Protein AF-0000000079291951 (afdb_homodimer)

Radius of gyration: 28.37 Å; Cα contacts (8 Å, |Δi|>4): 631; chains: 2; bounding box: 53×112×71 Å

Structure (mmCIF, N/CA/C/O backbone):
data_AF-0000000079291951-model_v1
#
loop_
_entity.id
_entity.type
_entity.pdbx_description
1 polymer 'Uncharacterized protein'
#
loop_
_atom_site.group_PDB
_atom_site.id
_atom_site.type_symbol
_atom_site.label_atom_id
_atom_site.label_alt_id
_atom_site.label_comp_id
_atom_site.label_asym_id
_atom_site.label_entity_id
_atom_site.label_seq_id
_atom_site.pdbx_PDB_ins_code
_atom_site.Cartn_x
_atom_site.Cartn_y
_atom_site.Cartn_z
_atom_site.occupancy
_atom_site.B_iso_or_equiv
_atom_site.auth_seq_id
_atom_site.auth_comp_id
_atom_site.auth_asym_id
_atom_site.auth_atom_id
_atom_site.pdbx_PDB_model_num
ATOM 1 N N . MET A 1 1 ? -8.305 67.5 53.156 1 37.47 1 MET A N 1
ATOM 2 C CA . MET A 1 1 ? -7.914 66.062 53 1 37.47 1 MET A CA 1
ATOM 3 C C . MET A 1 1 ? -8.258 65.562 51.594 1 37.47 1 MET A C 1
ATOM 5 O O . MET A 1 1 ? -9.43 65.375 51.281 1 37.47 1 MET A O 1
ATOM 9 N N . ASN A 1 2 ? -7.531 66 50.562 1 47.31 2 ASN A N 1
ATOM 10 C CA . ASN A 1 2 ? -7.66 65.688 49.156 1 47.31 2 ASN A CA 1
ATOM 11 C C . ASN A 1 2 ? -7.281 64.25 48.875 1 47.31 2 ASN A C 1
ATOM 13 O O . ASN A 1 2 ? -6.156 63.812 49.156 1 47.31 2 ASN A O 1
ATOM 17 N N . ALA A 1 3 ? -8.289 63.375 48.875 1 52.66 3 ALA A N 1
ATOM 18 C CA . ALA A 1 3 ? -8.156 61.969 48.469 1 52.66 3 ALA A CA 1
ATOM 19 C C . ALA A 1 3 ? -7.68 61.875 47.031 1 52.66 3 ALA A C 1
ATOM 21 O O . ALA A 1 3 ? -8.328 62.406 46.125 1 52.66 3 ALA A O 1
ATOM 22 N N . CYS A 1 4 ? -6.375 61.781 46.875 1 53.28 4 CYS A N 1
ATOM 23 C CA . CYS A 1 4 ? -5.777 61.375 45.594 1 53.28 4 CYS A CA 1
ATOM 24 C C . CYS A 1 4 ? -6.258 60 45.188 1 53.28 4 CYS A C 1
ATOM 26 O O . CYS A 1 4 ? -6.043 59.031 45.906 1 53.28 4 CYS A O 1
ATOM 28 N N . HIS A 1 5 ? -7.379 59.938 44.469 1 57.44 5 HIS A N 1
ATOM 29 C CA . HIS A 1 5 ? -7.75 58.688 43.7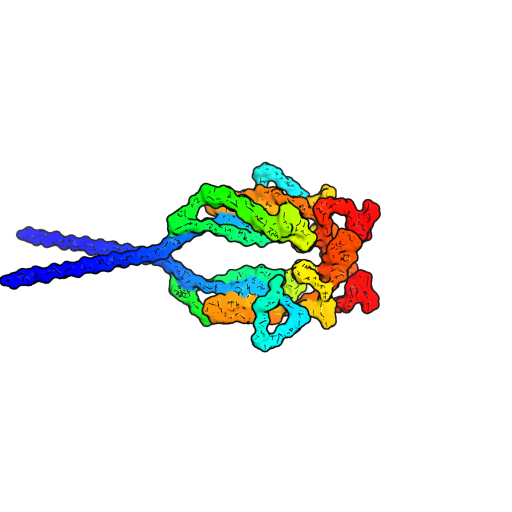81 1 57.44 5 HIS A CA 1
ATOM 30 C C . HIS A 1 5 ? -6.648 58.219 42.844 1 57.44 5 HIS A C 1
ATOM 32 O O . HIS A 1 5 ? -6.316 58.906 41.875 1 57.44 5 HIS A O 1
ATOM 38 N N . VAL A 1 6 ? -5.723 57.344 43.312 1 54.84 6 VAL A N 1
ATOM 39 C CA . VAL A 1 6 ? -4.77 56.625 42.5 1 54.84 6 VAL A CA 1
ATOM 40 C C . VAL A 1 6 ? -5.512 55.656 41.594 1 54.84 6 VAL A C 1
ATOM 42 O O . VAL A 1 6 ? -6.168 54.719 42.062 1 54.84 6 VAL A O 1
ATOM 45 N N . THR A 1 7 ? -5.941 56.125 40.438 1 53.47 7 THR A N 1
ATOM 46 C CA . THR A 1 7 ? -6.445 55.188 39.406 1 53.47 7 THR A CA 1
ATOM 47 C C . THR A 1 7 ? -5.348 54.25 38.969 1 53.47 7 THR A C 1
ATOM 49 O O . THR A 1 7 ? -4.34 54.656 38.406 1 53.47 7 THR A O 1
ATOM 52 N N . VAL A 1 8 ? -5.258 53.094 39.656 1 51.03 8 VAL A N 1
ATOM 53 C CA . VAL A 1 8 ? -4.398 52.031 39.156 1 51.03 8 VAL A CA 1
ATOM 54 C C . VAL A 1 8 ? -4.914 51.5 37.844 1 51.03 8 VAL A C 1
ATOM 56 O O . VAL A 1 8 ? -6.008 50.938 37.75 1 51.03 8 VAL A O 1
ATOM 59 N N . VAL A 1 9 ? -4.469 52.094 36.781 1 49.34 9 VAL A N 1
ATOM 60 C CA . VAL A 1 9 ? -4.695 51.5 35.469 1 49.34 9 VAL A CA 1
ATOM 61 C C . VAL A 1 9 ? -3.971 50.156 35.344 1 49.34 9 VAL A C 1
ATOM 63 O O . VAL A 1 9 ? -2.738 50.094 35.375 1 49.34 9 VAL A O 1
ATOM 66 N N . VAL A 1 10 ? -4.629 49.094 35.781 1 45.41 10 VAL A N 1
ATOM 67 C CA . VAL A 1 10 ? -4.113 47.781 35.5 1 45.41 10 VAL A CA 1
ATOM 68 C C . VAL A 1 10 ? -4.062 47.562 34 1 45.41 10 VAL A C 1
ATOM 70 O O . VAL A 1 10 ? -5.102 47.5 33.344 1 45.41 10 VAL A O 1
ATOM 73 N N . ALA A 1 11 ? -3.01 47.969 33.312 1 43.81 11 ALA A N 1
ATOM 74 C CA . ALA A 1 11 ? -2.775 47.531 31.953 1 43.81 11 ALA A CA 1
ATOM 75 C C . ALA A 1 11 ? -2.822 46 31.844 1 43.81 11 ALA A C 1
ATOM 77 O O . ALA A 1 11 ? -1.927 45.312 32.344 1 43.81 11 ALA A O 1
ATOM 78 N N . ILE A 1 12 ? -4.004 45.344 31.797 1 44.88 12 ILE A N 1
ATOM 79 C CA . ILE A 1 12 ? -4.055 43.938 31.391 1 44.88 12 ILE A CA 1
ATOM 80 C C . ILE A 1 12 ? -3.254 43.781 30.094 1 44.88 12 ILE A C 1
ATOM 82 O O . ILE A 1 12 ? -3.66 44.25 29.031 1 44.88 12 ILE A O 1
ATOM 86 N N . SER A 1 13 ? -1.924 43.75 30.25 1 43.19 13 SER A N 1
ATOM 87 C CA . SER A 1 13 ? -1.158 43.25 29.109 1 43.19 13 SER A CA 1
ATOM 88 C C . SER A 1 13 ? -1.772 42 28.531 1 43.19 13 SER A C 1
ATOM 90 O O . SER A 1 13 ? -1.884 40.969 29.234 1 43.19 13 SER A O 1
ATOM 92 N N . ALA A 1 14 ? -2.779 42.094 27.781 1 41.16 14 ALA A N 1
ATOM 93 C CA . ALA A 1 14 ? -3.176 40.938 26.969 1 41.16 14 ALA A CA 1
ATOM 94 C C . ALA A 1 14 ? -1.959 40.125 26.531 1 41.16 14 ALA A C 1
ATOM 96 O O . ALA A 1 14 ? -1.145 40.625 25.734 1 41.16 14 ALA A O 1
ATOM 97 N N . ILE A 1 15 ? -1.49 39.344 27.422 1 39.5 15 ILE A N 1
ATOM 98 C CA . ILE A 1 15 ? -0.584 38.312 26.953 1 39.5 15 ILE A CA 1
ATOM 99 C C . ILE A 1 15 ? -1.131 37.719 25.656 1 39.5 15 ILE A C 1
ATOM 101 O O . ILE A 1 15 ? -2.191 37.062 25.656 1 39.5 15 ILE A O 1
ATOM 105 N N . MET A 1 16 ? -1.014 38.406 24.547 1 37.75 16 MET A N 1
ATOM 106 C CA . MET A 1 16 ? -1.146 37.688 23.266 1 37.75 16 MET A CA 1
ATOM 107 C C . MET A 1 16 ? -0.51 36.312 23.328 1 37.75 16 MET A C 1
ATOM 109 O O . MET A 1 16 ? 0.708 36.188 23.469 1 37.75 16 MET A O 1
ATOM 113 N N . ILE A 1 17 ? -1.132 35.5 24.062 1 38.41 17 ILE A N 1
ATOM 114 C CA . ILE A 1 17 ? -0.709 34.125 23.797 1 38.41 17 ILE A CA 1
ATOM 115 C C . ILE A 1 17 ? -0.604 33.906 22.297 1 38.41 17 ILE A C 1
ATOM 117 O O . ILE A 1 17 ? -1.616 33.875 21.594 1 38.41 17 ILE A O 1
ATOM 121 N N . PHE A 1 18 ? 0.302 34.562 21.484 1 40.22 18 PHE A N 1
ATOM 122 C CA . PHE A 1 18 ? 0.716 34.094 20.172 1 40.22 18 PHE A CA 1
ATOM 123 C C . PHE A 1 18 ? 0.712 32.562 20.109 1 40.22 18 PHE A C 1
ATOM 125 O O . PHE A 1 18 ? 1.4 31.906 20.891 1 40.22 18 PHE A O 1
ATOM 132 N N . GLY A 1 19 ? -0.378 32.062 20.094 1 42.56 19 GLY A N 1
ATOM 133 C CA . GLY A 1 19 ? -0.251 30.672 19.703 1 42.56 19 GLY A CA 1
ATOM 134 C C . GLY A 1 19 ? 0.948 30.406 18.812 1 42.56 19 GLY A C 1
ATOM 135 O O . GLY A 1 19 ? 0.994 30.859 17.672 1 42.56 19 GLY A O 1
ATOM 136 N N . ALA A 1 20 ? 2.139 30.578 19.281 1 45.38 20 ALA A N 1
ATOM 137 C CA . ALA A 1 20 ? 3.396 30.266 18.609 1 45.38 20 ALA A CA 1
ATOM 138 C C . ALA A 1 20 ? 3.205 29.172 17.578 1 45.38 20 ALA A C 1
ATOM 140 O O . ALA A 1 20 ? 2.812 28.047 17.906 1 45.38 20 ALA A O 1
ATOM 141 N N . ASN A 1 21 ? 2.611 29.484 16.5 1 52.28 21 ASN A N 1
ATOM 142 C CA . ASN A 1 21 ? 2.668 28.516 15.406 1 52.28 21 ASN A CA 1
ATOM 143 C C . ASN A 1 21 ? 4.035 27.844 15.32 1 52.28 21 ASN A C 1
ATOM 145 O O . ASN A 1 21 ? 5.039 28.5 15.055 1 52.28 21 ASN A O 1
ATOM 149 N N . ALA A 1 22 ? 4.207 26.891 16.25 1 64.19 22 ALA A N 1
ATOM 150 C CA . ALA A 1 22 ? 5.441 26.109 16.234 1 64.19 22 ALA A CA 1
ATOM 151 C C . ALA A 1 22 ? 5.941 25.906 14.812 1 64.19 22 ALA A C 1
ATOM 153 O O . ALA A 1 22 ? 5.164 25.562 13.914 1 64.19 22 ALA A O 1
ATOM 154 N N . ASP A 1 23 ? 7.082 26.578 14.508 1 80.69 23 ASP A N 1
ATOM 155 C CA . ASP A 1 23 ? 7.766 26.281 13.258 1 80.69 23 ASP A CA 1
ATOM 156 C C . ASP A 1 23 ? 7.84 24.766 13.031 1 80.69 23 ASP A C 1
ATOM 158 O O . ASP A 1 23 ? 8.125 24 13.961 1 80.69 23 ASP A O 1
ATOM 162 N N . ARG A 1 24 ? 7.285 24.344 11.93 1 85.75 24 ARG A N 1
ATOM 163 C CA . ARG A 1 24 ? 7.301 22.922 11.578 1 85.75 24 ARG A CA 1
ATOM 164 C C . ARG A 1 24 ? 7.973 22.688 10.234 1 85.75 24 ARG A C 1
ATOM 166 O O . ARG A 1 24 ? 7.73 23.438 9.281 1 85.75 24 ARG A O 1
ATOM 173 N N . LYS A 1 25 ? 8.938 21.812 10.242 1 89.62 25 LYS A N 1
ATOM 174 C CA . LYS A 1 25 ? 9.539 21.359 8.992 1 89.62 25 LYS A CA 1
ATOM 175 C C . LYS A 1 25 ? 9.328 19.859 8.789 1 89.62 25 LYS A C 1
ATOM 177 O O . LYS A 1 25 ? 9.211 19.109 9.758 1 89.62 25 LYS A O 1
ATOM 182 N N . HIS A 1 26 ? 9.227 19.406 7.52 1 90.31 26 HIS A N 1
ATOM 183 C CA . HIS A 1 26 ? 8.922 18.016 7.188 1 90.31 26 HIS A CA 1
ATOM 184 C C . HIS A 1 26 ? 10.062 17.375 6.402 1 90.31 26 HIS A C 1
ATOM 186 O O . HIS A 1 26 ? 10.828 18.078 5.727 1 90.31 26 HIS A O 1
ATOM 192 N N . CYS A 1 27 ? 10.227 16.172 6.652 1 95.56 27 CYS A N 1
ATOM 193 C CA . CYS A 1 27 ? 11.023 15.289 5.797 1 95.56 27 CYS A CA 1
ATOM 194 C C . CYS A 1 27 ? 10.133 14.312 5.043 1 95.56 27 CYS A C 1
ATOM 196 O O . CYS A 1 27 ? 9.414 13.523 5.656 1 95.56 27 CYS A O 1
ATOM 198 N N . PHE A 1 28 ? 10.109 14.375 3.689 1 94.94 28 PHE A N 1
ATOM 199 C CA . PHE A 1 28 ? 9.281 13.492 2.877 1 94.94 28 PHE A CA 1
ATOM 200 C C . PHE A 1 28 ? 10.031 12.211 2.545 1 94.94 28 PHE A C 1
ATOM 202 O O . PHE A 1 28 ? 11.148 12.25 2.033 1 94.94 28 PHE A O 1
ATOM 209 N N . CYS A 1 29 ? 9.398 11.094 2.891 1 96.88 29 CYS A N 1
ATOM 210 C CA . CYS A 1 29 ? 10.039 9.789 2.77 1 96.88 29 CYS A CA 1
ATOM 211 C C . CYS A 1 29 ? 9.273 8.898 1.8 1 96.88 29 CYS A C 1
ATOM 213 O O . CYS A 1 29 ? 8.039 8.875 1.812 1 96.88 29 CYS A O 1
ATOM 215 N N . ASP A 1 30 ? 9.969 8.203 0.967 1 97.12 30 ASP A N 1
ATOM 216 C CA . ASP A 1 30 ? 9.367 7.156 0.145 1 97.12 30 ASP A CA 1
ATOM 217 C C . ASP A 1 30 ? 10.398 6.105 -0.248 1 97.12 30 ASP A C 1
ATOM 219 O O . ASP A 1 30 ? 11.594 6.281 -0.006 1 97.12 30 ASP A O 1
ATOM 223 N N . LEU A 1 31 ? 9.914 4.984 -0.671 1 98.12 31 LEU A N 1
ATOM 224 C CA . LEU A 1 31 ? 10.719 3.971 -1.347 1 98.12 31 LEU A CA 1
ATOM 225 C C . LEU A 1 31 ? 10.562 4.074 -2.859 1 98.12 31 LEU A C 1
ATOM 227 O O . LEU A 1 31 ? 9.445 4.164 -3.369 1 98.12 31 LEU A O 1
ATOM 231 N N . ARG A 1 32 ? 11.68 4.051 -3.52 1 98.19 32 ARG A N 1
ATOM 232 C CA . ARG A 1 32 ? 11.68 4.086 -4.98 1 98.19 32 ARG A CA 1
ATOM 233 C C . ARG A 1 32 ? 12.531 2.957 -5.555 1 98.19 32 ARG A C 1
ATOM 235 O O . ARG A 1 32 ? 13.289 2.314 -4.824 1 98.19 32 ARG A O 1
ATOM 242 N N . TRP A 1 33 ? 12.336 2.748 -6.844 1 98.38 33 TRP A N 1
ATOM 243 C CA . TRP A 1 33 ? 13.062 1.62 -7.414 1 98.38 33 TRP A CA 1
ATOM 244 C C . TRP A 1 33 ? 13.539 1.939 -8.828 1 98.38 33 TRP A C 1
ATOM 246 O O . TRP A 1 33 ? 13.023 2.859 -9.469 1 98.38 33 TRP A O 1
ATOM 256 N N . SER A 1 34 ? 14.578 1.206 -9.219 1 98.12 34 SER A N 1
ATOM 257 C CA . SER A 1 34 ? 15.148 1.295 -10.562 1 98.12 34 SER A CA 1
ATOM 258 C C . SER A 1 34 ? 15.664 -0.059 -11.031 1 98.12 34 SER A C 1
ATOM 260 O O . SER A 1 34 ? 15.961 -0.934 -10.219 1 98.12 34 SER A O 1
ATOM 262 N N . THR A 1 35 ? 15.727 -0.188 -12.336 1 97.56 35 THR A N 1
ATOM 263 C CA . THR A 1 35 ? 16.297 -1.402 -12.906 1 97.56 35 THR A CA 1
ATOM 264 C C . THR A 1 35 ? 17.797 -1.255 -13.094 1 97.56 35 THR A C 1
ATOM 266 O O . THR A 1 35 ? 18.5 -2.23 -13.398 1 97.56 35 THR A O 1
ATOM 269 N N . THR A 1 36 ? 18.25 -0.048 -12.93 1 96.44 36 THR A N 1
ATOM 270 C CA . THR A 1 36 ? 19.688 0.226 -12.961 1 96.44 36 THR A CA 1
ATOM 271 C C . THR A 1 36 ? 20.156 0.833 -11.641 1 96.44 36 THR A C 1
ATOM 273 O O . THR A 1 36 ? 19.469 1.679 -11.062 1 96.44 36 THR A O 1
ATOM 276 N N . GLU A 1 37 ? 21.281 0.405 -11.242 1 95.62 37 GLU A N 1
ATOM 277 C CA . GLU A 1 37 ? 21.828 0.908 -9.984 1 95.62 37 GLU A CA 1
ATOM 278 C C . GLU A 1 37 ? 22.188 2.389 -10.086 1 95.62 37 GLU A C 1
ATOM 280 O O . GLU A 1 37 ? 22.828 2.814 -11.047 1 95.62 37 GLU A O 1
ATOM 285 N N . LEU A 1 38 ? 21.719 3.076 -9.133 1 95.88 38 LEU A N 1
ATOM 286 C CA . LEU A 1 38 ? 22.109 4.484 -9.094 1 95.88 38 LEU A CA 1
ATOM 287 C C . LEU A 1 38 ? 23.562 4.633 -8.648 1 95.88 38 LEU A C 1
ATOM 289 O O . LEU A 1 38 ? 24.016 3.914 -7.754 1 95.88 38 LEU A O 1
ATOM 293 N N . ARG A 1 39 ? 24.172 5.652 -9.281 1 93.75 39 ARG A N 1
ATOM 294 C CA . ARG A 1 39 ? 25.516 6.027 -8.852 1 93.75 39 ARG A CA 1
ATOM 295 C C . ARG A 1 39 ? 25.469 7.223 -7.906 1 93.75 39 ARG A C 1
ATOM 297 O O . ARG A 1 39 ? 24.5 7.988 -7.902 1 93.75 39 ARG A O 1
ATOM 304 N N . ALA A 1 40 ? 26.547 7.23 -7.121 1 88.88 40 ALA A N 1
ATOM 305 C CA . ALA A 1 40 ? 26.641 8.367 -6.211 1 88.88 40 ALA A CA 1
ATOM 306 C C . ALA A 1 40 ? 26.453 9.688 -6.961 1 88.88 40 ALA A C 1
ATOM 308 O O . ALA A 1 40 ? 27.047 9.883 -8.023 1 88.88 40 ALA A O 1
ATOM 309 N N . GLY A 1 41 ? 25.578 10.539 -6.406 1 88.06 41 GLY A N 1
ATOM 310 C CA . GLY A 1 41 ? 25.375 11.852 -7 1 88.06 41 GLY A CA 1
ATOM 311 C C . GLY A 1 41 ? 24.188 11.906 -7.945 1 88.06 41 GLY A C 1
ATOM 312 O O . GLY A 1 41 ? 23.734 12.992 -8.312 1 88.06 41 GLY A O 1
ATOM 313 N N . GLU A 1 42 ? 23.734 10.805 -8.391 1 93.88 42 GLU A N 1
ATOM 314 C CA . GLU A 1 42 ? 22.578 10.773 -9.289 1 93.88 42 GLU A CA 1
ATOM 315 C C . GLU A 1 42 ? 21.297 11.07 -8.539 1 93.88 42 GLU A C 1
ATOM 317 O O . GLU A 1 42 ? 21.156 10.734 -7.359 1 93.88 42 GLU A O 1
ATOM 322 N N . SER A 1 43 ? 20.406 11.648 -9.297 1 94.06 43 SER A N 1
ATOM 323 C CA . SER A 1 43 ? 19.125 12.016 -8.711 1 94.06 43 SER A CA 1
ATOM 324 C C . SER A 1 43 ? 18.156 10.836 -8.695 1 94.06 43 SER A C 1
ATOM 326 O O . SER A 1 43 ? 18.125 10.039 -9.633 1 94.06 43 SER A O 1
ATOM 328 N N . ALA A 1 44 ? 17.359 10.781 -7.613 1 92.75 44 ALA A N 1
ATOM 329 C CA . ALA A 1 44 ? 16.312 9.758 -7.512 1 92.75 44 ALA A CA 1
ATOM 330 C C . ALA A 1 44 ? 14.961 10.32 -7.922 1 92.75 44 ALA A C 1
ATOM 332 O O . ALA A 1 44 ? 13.945 9.609 -7.863 1 92.75 44 ALA A O 1
ATOM 333 N N . ASN A 1 45 ? 14.797 11.555 -8.352 1 91.5 45 ASN A N 1
ATOM 334 C CA . ASN A 1 45 ? 13.523 12.211 -8.633 1 91.5 45 ASN A CA 1
ATOM 335 C C . ASN A 1 45 ? 12.781 11.531 -9.773 1 91.5 45 ASN A C 1
ATOM 337 O O . ASN A 1 45 ? 11.547 11.508 -9.797 1 91.5 45 ASN A O 1
ATOM 341 N N . GLY A 1 46 ? 13.445 10.961 -10.664 1 91.88 46 GLY A N 1
ATOM 342 C CA . GLY A 1 46 ? 12.812 10.328 -11.812 1 91.88 46 GLY A CA 1
ATOM 343 C C . GLY A 1 46 ? 12.5 8.859 -11.586 1 91.88 46 GLY A C 1
ATOM 344 O O . GLY A 1 46 ? 11.898 8.211 -12.453 1 91.88 46 GLY A O 1
ATOM 345 N N . LEU A 1 47 ? 12.82 8.43 -10.406 1 96.62 47 LEU A N 1
ATOM 346 C CA . LEU A 1 47 ? 12.594 7.012 -10.141 1 96.62 47 LEU A CA 1
ATOM 347 C C . LEU A 1 47 ? 11.133 6.746 -9.797 1 96.62 47 LEU A C 1
ATOM 349 O O . LEU A 1 47 ? 10.453 7.621 -9.25 1 96.62 47 LEU A O 1
ATOM 353 N N . SER A 1 48 ? 10.688 5.57 -10.125 1 97.12 48 SER A N 1
ATOM 354 C CA . SER A 1 48 ? 9.328 5.164 -9.797 1 97.12 48 SER A CA 1
ATOM 355 C C . SER A 1 48 ? 9.164 4.945 -8.297 1 97.12 48 SER A C 1
ATOM 357 O O . SER A 1 48 ? 10.047 4.387 -7.645 1 97.12 48 SER A O 1
ATOM 359 N N . VAL A 1 49 ? 8 5.32 -7.812 1 96.69 49 VAL A N 1
ATOM 360 C CA . VAL A 1 49 ? 7.715 5.16 -6.391 1 96.69 49 VAL A CA 1
ATOM 361 C C . VAL A 1 49 ? 7.203 3.746 -6.121 1 96.69 49 VAL A C 1
ATOM 363 O O . VAL A 1 49 ? 6.297 3.266 -6.809 1 96.69 49 VAL A O 1
ATOM 366 N N . LEU A 1 50 ? 7.793 3.104 -5.168 1 97.31 50 LEU A N 1
ATOM 367 C CA . LEU A 1 50 ? 7.344 1.796 -4.703 1 97.31 50 LEU A CA 1
ATOM 368 C C . LEU A 1 50 ? 6.324 1.94 -3.576 1 97.31 50 LEU A C 1
ATOM 370 O O . LEU A 1 50 ? 5.277 1.288 -3.592 1 97.31 50 LEU A O 1
ATOM 374 N N . GLN A 1 51 ? 6.652 2.807 -2.658 1 94.19 51 GLN A N 1
ATOM 375 C CA . GLN A 1 51 ? 5.836 2.977 -1.462 1 94.19 51 GLN A CA 1
ATOM 376 C C . GLN A 1 51 ? 6.027 4.363 -0.857 1 94.19 51 GLN A C 1
ATOM 378 O O . GLN A 1 51 ? 7.156 4.785 -0.598 1 94.19 51 GLN A O 1
ATOM 383 N N . ASP A 1 52 ? 4.859 5.023 -0.684 1 91.88 52 ASP A N 1
ATOM 384 C CA . ASP A 1 52 ? 4.91 6.234 0.129 1 91.88 52 ASP A CA 1
ATOM 385 C C . ASP A 1 52 ? 5.016 5.898 1.613 1 91.88 52 ASP A C 1
ATOM 387 O O . ASP A 1 52 ? 4.277 5.043 2.115 1 91.88 52 ASP A O 1
ATOM 391 N N . LEU A 1 53 ? 5.934 6.566 2.26 1 93.88 53 LEU A N 1
ATOM 392 C CA . LEU A 1 53 ? 6.145 6.305 3.68 1 93.88 53 LEU A CA 1
ATOM 393 C C . LEU A 1 53 ? 5.672 7.484 4.523 1 93.88 53 LEU A C 1
ATOM 395 O O . LEU A 1 53 ? 5.508 8.594 4.012 1 93.88 53 LEU A O 1
ATOM 399 N N . HIS A 1 54 ? 5.422 7.188 5.777 1 88.19 54 HIS A N 1
ATOM 400 C CA . HIS A 1 54 ? 5.074 8.258 6.707 1 88.19 54 HIS A CA 1
ATOM 401 C C . HIS A 1 54 ? 6.188 9.297 6.789 1 88.19 54 HIS A C 1
ATOM 403 O O . HIS A 1 54 ? 7.367 8.945 6.895 1 88.19 54 HIS A O 1
ATOM 409 N N . ASN A 1 55 ? 5.766 10.539 6.77 1 91.19 55 ASN A N 1
ATOM 410 C CA . ASN A 1 55 ? 6.711 11.648 6.785 1 91.19 55 ASN A CA 1
ATOM 411 C C . ASN A 1 55 ? 6.977 12.141 8.203 1 91.19 55 ASN A C 1
ATOM 413 O O . ASN A 1 55 ? 6.066 12.617 8.883 1 91.19 55 ASN A O 1
ATOM 417 N N . PRO A 1 56 ? 8.227 12.062 8.656 1 91.88 56 PRO A N 1
ATOM 418 C CA . PRO A 1 56 ? 8.57 12.695 9.938 1 91.88 56 PRO A CA 1
ATOM 419 C C . PRO A 1 56 ? 8.414 14.211 9.898 1 91.88 56 PRO A C 1
ATOM 421 O O . PRO A 1 56 ? 8.602 14.836 8.852 1 91.88 56 PRO A O 1
ATOM 424 N N . SER A 1 57 ? 8.047 14.766 11 1 90.81 57 SER A N 1
ATOM 425 C CA . SER A 1 57 ? 7.973 16.219 11.172 1 90.81 57 SER A CA 1
ATOM 426 C C . SER A 1 57 ? 8.766 16.672 12.391 1 90.81 57 SER A C 1
ATOM 428 O O . SER A 1 57 ? 8.797 15.977 13.414 1 90.81 57 SER A O 1
ATOM 430 N N . TYR A 1 58 ? 9.367 17.781 12.195 1 90.06 58 TYR A N 1
ATOM 431 C CA . TYR A 1 58 ? 10.18 18.375 13.258 1 90.06 58 TYR A CA 1
ATOM 432 C C . TYR A 1 58 ? 9.57 19.688 13.734 1 90.06 58 TYR A C 1
ATOM 434 O O . TYR A 1 58 ? 9.195 20.531 12.93 1 90.06 58 TYR A O 1
ATOM 442 N N . HIS A 1 59 ? 9.406 19.766 14.945 1 87.56 59 HIS A N 1
ATOM 443 C CA . HIS A 1 59 ? 8.781 20.969 15.477 1 87.56 59 HIS A CA 1
ATOM 444 C C . HIS A 1 59 ? 9.586 21.547 16.625 1 87.56 59 HIS A C 1
ATOM 446 O O . HIS A 1 59 ? 10.32 20.828 17.312 1 87.56 59 HIS A O 1
ATOM 452 N N . HIS A 1 60 ? 9.555 22.844 16.609 1 83.62 60 HIS A N 1
ATOM 453 C CA . HIS A 1 60 ? 10.109 23.625 17.719 1 83.62 60 HIS A CA 1
ATOM 454 C C . HIS A 1 60 ? 9.289 24.875 17.969 1 83.62 60 HIS A C 1
ATOM 456 O O . HIS A 1 60 ? 8.727 25.453 17.031 1 83.62 60 HIS A O 1
ATOM 462 N N . TRP A 1 61 ? 9.109 25.234 19.219 1 80.81 61 TRP A N 1
ATOM 463 C CA . TRP A 1 61 ? 8.281 26.391 19.562 1 80.81 61 TRP A CA 1
ATOM 464 C C . TRP A 1 61 ? 8.867 27.672 18.984 1 80.81 61 TRP A C 1
ATOM 466 O O . TRP A 1 61 ? 8.125 28.609 18.672 1 80.81 61 TRP A O 1
ATOM 476 N N . LEU A 1 62 ? 10.18 27.844 18.844 1 81 62 LEU A N 1
ATOM 477 C CA . LEU A 1 62 ? 10.805 29.031 18.266 1 81 62 LEU A CA 1
ATOM 478 C C . LEU A 1 62 ? 11.094 28.812 16.781 1 81 62 LEU A C 1
ATOM 480 O O . LEU A 1 62 ? 10.531 29.5 15.93 1 81 62 LEU A O 1
ATOM 484 N N . SER A 1 63 ? 12.039 28.031 16.469 1 83.12 63 SER A N 1
ATOM 485 C CA . SER A 1 63 ? 12.406 27.75 15.078 1 83.12 63 SER A CA 1
ATOM 486 C C . SER A 1 63 ? 13.062 26.391 14.945 1 83.12 63 SER A C 1
ATOM 488 O O . SER A 1 63 ? 13.891 26.016 15.781 1 83.12 63 SER A O 1
ATOM 490 N N . VAL A 1 64 ? 12.633 25.625 13.93 1 86.5 64 VAL A N 1
ATOM 491 C CA . VAL A 1 64 ? 13.336 24.391 13.578 1 86.5 64 VAL A CA 1
ATOM 492 C C . VAL A 1 64 ? 14.453 24.703 12.578 1 86.5 64 VAL A C 1
ATOM 494 O O . VAL A 1 64 ? 14.188 25.141 11.461 1 86.5 64 VAL A O 1
ATOM 497 N N . GLY A 1 65 ? 15.664 24.5 13.039 1 90.25 65 GLY A N 1
ATOM 498 C CA . GLY A 1 65 ? 16.781 24.734 12.141 1 90.25 65 GLY A CA 1
ATOM 499 C C . GLY A 1 65 ? 16.984 23.641 11.125 1 90.25 65 GLY A C 1
ATOM 500 O O . GLY A 1 65 ? 16.766 22.469 11.422 1 90.25 65 GLY A O 1
ATOM 501 N N . CYS A 1 66 ? 17.469 24 9.992 1 93.19 66 CYS A N 1
ATOM 502 C CA . CYS A 1 66 ? 17.719 23.047 8.906 1 93.19 66 CYS A CA 1
ATOM 503 C C . CYS A 1 66 ? 18.812 22.062 9.297 1 93.19 66 CYS A C 1
ATOM 505 O O . CYS A 1 66 ? 18.812 20.922 8.828 1 93.19 66 CYS A O 1
ATOM 507 N N . ARG A 1 67 ? 19.703 22.469 10.141 1 93.81 67 ARG A N 1
ATOM 508 C CA . ARG A 1 67 ? 20.75 21.562 10.594 1 93.81 67 ARG A CA 1
ATOM 509 C C . ARG A 1 67 ? 20.156 20.297 11.227 1 93.81 67 ARG A C 1
ATOM 511 O O . ARG A 1 67 ? 20.625 19.188 10.961 1 93.81 67 ARG A O 1
ATOM 518 N N . ARG A 1 68 ? 19.156 20.484 12.016 1 92.94 68 ARG A N 1
ATOM 519 C CA . ARG A 1 68 ? 18.5 19.375 12.672 1 92.94 68 ARG A CA 1
ATOM 520 C C . ARG A 1 68 ? 17.797 18.469 11.648 1 92.94 68 ARG A C 1
ATOM 522 O O . ARG A 1 68 ? 17.875 17.25 11.734 1 92.94 68 ARG A O 1
ATOM 529 N N . VAL A 1 69 ? 17.094 19.078 10.75 1 94.44 69 VAL A N 1
ATOM 530 C CA . VAL A 1 69 ? 16.359 18.344 9.727 1 94.44 69 VAL A CA 1
ATOM 531 C C . VAL A 1 69 ? 17.344 17.5 8.898 1 94.44 69 VAL A C 1
ATOM 533 O O . VAL A 1 69 ? 17.125 16.297 8.727 1 94.44 69 VAL A O 1
ATOM 536 N N . LEU A 1 70 ? 18.391 18.125 8.484 1 95.31 70 LEU A N 1
ATOM 537 C CA . LEU A 1 70 ? 19.359 17.469 7.621 1 95.31 70 LEU A CA 1
ATOM 538 C C . LEU A 1 70 ? 20.078 16.344 8.367 1 95.31 70 LEU A C 1
ATOM 540 O O . LEU A 1 70 ? 20.453 15.336 7.762 1 95.31 70 LEU A O 1
ATOM 544 N N . ARG A 1 71 ? 20.203 16.438 9.609 1 94.69 71 ARG A N 1
ATOM 545 C CA . ARG A 1 71 ? 20.859 15.43 10.422 1 94.69 71 ARG A CA 1
ATOM 546 C C . ARG A 1 71 ? 19.953 14.219 10.633 1 94.69 71 ARG A C 1
ATOM 548 O O . ARG A 1 71 ? 20.422 13.078 10.602 1 94.69 71 ARG A O 1
ATOM 555 N N . ASN A 1 72 ? 18.719 14.469 10.844 1 96.12 72 ASN A N 1
ATOM 556 C CA . ASN A 1 72 ? 17.828 13.406 11.312 1 96.12 72 ASN A CA 1
ATOM 557 C C . ASN A 1 72 ? 17.062 12.773 10.164 1 96.12 72 ASN A C 1
ATOM 559 O O . ASN A 1 72 ? 16.703 11.594 10.219 1 96.12 72 ASN A O 1
ATOM 563 N N . CYS A 1 73 ? 16.797 13.523 9.055 1 96.81 73 CYS A N 1
ATOM 564 C CA . CYS A 1 73 ? 15.922 13.125 7.957 1 96.81 73 CYS A CA 1
ATOM 565 C C . CYS A 1 73 ? 16.375 11.805 7.344 1 96.81 73 CYS A C 1
ATOM 567 O O . CYS A 1 73 ? 15.586 10.883 7.195 1 96.81 73 CYS A O 1
ATOM 569 N N . PRO A 1 74 ? 17.672 11.641 7.055 1 95.62 74 PRO A N 1
ATOM 570 C CA . PRO A 1 74 ? 18.109 10.406 6.41 1 95.62 74 PRO A CA 1
ATOM 571 C C . PRO A 1 74 ? 17.844 9.164 7.262 1 95.62 74 PRO A C 1
ATOM 573 O O . PRO A 1 74 ? 17.297 8.18 6.766 1 95.62 74 PRO A O 1
ATOM 576 N N . ASN A 1 75 ? 18.125 9.234 8.562 1 96.94 75 ASN A N 1
ATOM 577 C CA . ASN A 1 75 ? 17.953 8.078 9.438 1 96.94 75 ASN A CA 1
ATOM 578 C C . ASN A 1 75 ? 16.469 7.824 9.734 1 96.94 75 ASN A C 1
ATOM 580 O O . ASN A 1 75 ? 16.047 6.668 9.828 1 96.94 75 ASN A O 1
ATOM 584 N N . ASP A 1 76 ? 15.773 8.906 9.875 1 97.31 76 ASP A N 1
ATOM 585 C CA . ASP A 1 76 ? 14.352 8.75 10.148 1 97.31 76 ASP A CA 1
ATOM 586 C C . ASP A 1 76 ? 13.633 8.078 8.977 1 97.31 76 ASP A C 1
ATOM 588 O O . ASP A 1 76 ? 12.797 7.195 9.172 1 97.31 76 ASP A O 1
ATOM 592 N N . CYS A 1 77 ? 13.992 8.438 7.746 1 97.75 77 CYS A N 1
ATOM 593 C CA . CYS A 1 77 ? 13.375 7.848 6.566 1 97.75 77 CYS A CA 1
ATOM 594 C C . CYS A 1 77 ? 13.836 6.406 6.375 1 97.75 77 CYS A C 1
ATOM 596 O O . CYS A 1 77 ? 13.047 5.547 5.973 1 97.75 77 CYS A O 1
ATOM 598 N N . LEU A 1 78 ? 15.07 6.18 6.68 1 97.81 78 LEU A N 1
ATOM 599 C CA . LEU A 1 78 ? 15.562 4.812 6.586 1 97.81 78 LEU A CA 1
ATOM 600 C C . LEU A 1 78 ? 14.836 3.9 7.57 1 97.81 78 LEU A C 1
ATOM 602 O O . LEU A 1 78 ? 14.492 2.766 7.23 1 97.81 78 LEU A O 1
ATOM 606 N N . ASN A 1 79 ? 14.648 4.422 8.742 1 97.81 79 ASN A N 1
ATOM 607 C CA . ASN A 1 79 ? 13.914 3.652 9.742 1 97.81 79 ASN A CA 1
ATOM 608 C C . ASN A 1 79 ? 12.492 3.348 9.289 1 97.81 79 ASN A C 1
ATOM 610 O O . ASN A 1 79 ? 11.992 2.238 9.492 1 97.81 79 ASN A O 1
ATOM 614 N N . LYS A 1 80 ? 11.852 4.32 8.641 1 97.25 80 LYS A N 1
ATOM 615 C CA . LYS A 1 80 ? 10.516 4.098 8.102 1 97.25 80 LYS A CA 1
ATOM 616 C C . LYS A 1 80 ? 10.531 3.041 7 1 97.25 80 LYS A C 1
ATOM 618 O O . LYS A 1 80 ? 9.609 2.236 6.891 1 97.25 80 LYS A O 1
ATOM 623 N N . ALA A 1 81 ? 11.516 3.109 6.191 1 97.75 81 ALA A N 1
ATOM 624 C CA . ALA A 1 81 ? 11.672 2.09 5.156 1 97.75 81 ALA A CA 1
ATOM 625 C C . ALA A 1 81 ? 11.805 0.699 5.773 1 97.75 81 ALA A C 1
ATOM 627 O O . ALA A 1 81 ? 11.109 -0.235 5.355 1 97.75 81 ALA A O 1
ATOM 628 N N . HIS A 1 82 ? 12.648 0.61 6.781 1 98.06 82 HIS A N 1
ATOM 629 C CA . HIS A 1 82 ? 12.867 -0.672 7.441 1 98.06 82 HIS A CA 1
ATOM 630 C C . HIS A 1 82 ? 11.594 -1.164 8.125 1 98.06 82 HIS A C 1
ATOM 632 O O . HIS A 1 82 ? 11.305 -2.363 8.117 1 98.06 82 HIS A O 1
ATOM 638 N N . ASP A 1 83 ? 10.859 -0.26 8.656 1 96.81 83 ASP A N 1
ATOM 639 C CA . ASP A 1 83 ? 9.586 -0.623 9.273 1 96.81 83 ASP A CA 1
ATOM 640 C C . ASP A 1 83 ? 8.641 -1.256 8.25 1 96.81 83 ASP A C 1
ATOM 642 O O . ASP A 1 83 ? 8.031 -2.289 8.523 1 96.81 83 ASP A O 1
ATOM 646 N N . TRP A 1 84 ? 8.562 -0.694 7.086 1 95.88 84 TRP A N 1
ATOM 647 C CA . TRP A 1 84 ? 7.668 -1.2 6.051 1 95.88 84 TRP A CA 1
ATOM 648 C C . TRP A 1 84 ? 8.156 -2.539 5.512 1 95.88 84 TRP A C 1
ATOM 650 O O . TRP A 1 84 ? 7.359 -3.441 5.246 1 95.88 84 TRP A O 1
ATOM 660 N N . MET A 1 85 ? 9.445 -2.654 5.402 1 97.19 85 MET A N 1
ATOM 661 C CA . MET A 1 85 ? 10.055 -3.865 4.859 1 97.19 85 MET A CA 1
ATOM 662 C C . MET A 1 85 ? 10.016 -4.996 5.879 1 97.19 85 MET A C 1
ATOM 664 O O . MET A 1 85 ? 10.172 -6.168 5.523 1 97.19 85 MET A O 1
ATOM 668 N N . GLY A 1 86 ? 9.898 -4.691 7.121 1 95.44 86 GLY A N 1
ATOM 669 C CA . GLY A 1 86 ? 9.977 -5.668 8.195 1 95.44 86 GLY A CA 1
ATOM 670 C C . GLY A 1 86 ? 11.391 -5.879 8.711 1 95.44 86 GLY A C 1
ATOM 671 O O . GLY A 1 86 ? 11.68 -6.898 9.336 1 95.44 86 GLY A O 1
ATOM 672 N N . GLY A 1 87 ? 12.32 -4.973 8.375 1 95.25 87 GLY A N 1
ATOM 673 C CA . GLY A 1 87 ? 13.727 -5.047 8.727 1 95.25 87 GLY A CA 1
ATOM 674 C C . GLY A 1 87 ? 14.641 -4.445 7.672 1 95.25 87 GLY A C 1
ATOM 675 O O . GLY A 1 87 ? 14.18 -3.701 6.801 1 95.25 87 GLY A O 1
ATOM 676 N N . ALA A 1 88 ? 15.93 -4.766 7.805 1 94.38 88 ALA A N 1
ATOM 677 C CA . ALA A 1 88 ? 16.922 -4.246 6.863 1 94.38 88 ALA A CA 1
ATOM 678 C C . ALA A 1 88 ? 16.781 -4.914 5.496 1 94.38 88 ALA A C 1
ATOM 680 O O . ALA A 1 88 ? 17.297 -4.418 4.5 1 94.38 88 ALA A O 1
ATOM 681 N N . MET A 1 89 ? 16.156 -6.031 5.57 1 95.12 89 MET A N 1
ATOM 682 C CA . MET A 1 89 ? 15.797 -6.75 4.348 1 95.12 89 MET A CA 1
ATOM 683 C C . MET A 1 89 ? 14.289 -6.984 4.27 1 95.12 89 MET A C 1
ATOM 685 O O . MET A 1 89 ? 13.602 -6.98 5.293 1 95.12 89 MET A O 1
ATOM 689 N N . PHE A 1 90 ? 13.797 -7.172 3.016 1 97.12 90 PHE A N 1
ATOM 690 C CA . PHE A 1 90 ? 12.375 -7.457 2.842 1 97.12 90 PHE A CA 1
ATOM 691 C C . PHE A 1 90 ? 11.992 -8.75 3.551 1 97.12 90 PHE A C 1
ATOM 693 O O . PHE A 1 90 ? 12.641 -9.781 3.359 1 97.12 90 PHE A O 1
ATOM 700 N N . THR A 1 91 ? 10.969 -8.703 4.309 1 96.5 91 THR A N 1
ATOM 701 C CA . THR A 1 91 ? 10.289 -9.938 4.703 1 96.5 91 THR A CA 1
ATOM 702 C C . THR A 1 91 ? 9.539 -10.547 3.523 1 96.5 91 THR A C 1
ATOM 704 O O . THR A 1 91 ? 9.367 -9.891 2.49 1 96.5 91 THR A O 1
ATOM 707 N N . ASP A 1 92 ? 9.102 -11.742 3.723 1 94.81 92 ASP A N 1
ATOM 708 C CA . ASP A 1 92 ? 8.352 -12.398 2.65 1 94.81 92 ASP A CA 1
ATOM 709 C C . ASP A 1 92 ? 7.102 -11.602 2.293 1 94.81 92 ASP A C 1
ATOM 711 O O . ASP A 1 92 ? 6.809 -11.391 1.113 1 94.81 92 ASP A O 1
ATOM 715 N N . GLY A 1 93 ? 6.418 -11.148 3.324 1 93.88 93 GLY A N 1
ATOM 716 C CA . GLY A 1 93 ? 5.203 -10.383 3.096 1 93.88 93 GLY A CA 1
ATOM 717 C C . GLY A 1 93 ? 5.457 -9.055 2.4 1 93.88 93 GLY A C 1
ATOM 718 O O . GLY A 1 93 ? 4.801 -8.734 1.41 1 93.88 93 GLY A O 1
ATOM 719 N N . ALA A 1 94 ? 6.398 -8.305 2.871 1 96.12 94 ALA A N 1
ATOM 720 C CA . ALA A 1 94 ? 6.707 -7.004 2.287 1 96.12 94 ALA A CA 1
ATOM 721 C C . ALA A 1 94 ? 7.281 -7.152 0.882 1 96.12 94 ALA A C 1
ATOM 723 O O . ALA A 1 94 ? 6.973 -6.359 -0.01 1 96.12 94 ALA A O 1
ATOM 724 N N . GLY A 1 95 ? 8.117 -8.156 0.758 1 97.94 95 GLY A N 1
ATOM 725 C CA . GLY A 1 95 ? 8.664 -8.422 -0.563 1 97.94 95 GLY A CA 1
ATOM 726 C C . GLY A 1 95 ? 7.602 -8.766 -1.591 1 97.94 95 GLY A C 1
ATOM 727 O O . GLY A 1 95 ? 7.664 -8.312 -2.734 1 97.94 95 GLY A O 1
ATOM 728 N N . GLN A 1 96 ? 6.684 -9.547 -1.122 1 97.56 96 GLN A N 1
ATOM 729 C CA . GLN A 1 96 ? 5.609 -9.93 -2.029 1 97.56 96 GLN A CA 1
ATOM 730 C C . GLN A 1 96 ? 4.781 -8.719 -2.447 1 97.56 96 GLN A C 1
ATOM 732 O O . GLN A 1 96 ? 4.441 -8.57 -3.621 1 97.56 96 GLN A O 1
ATOM 737 N N . LEU A 1 97 ? 4.465 -7.91 -1.523 1 96.62 97 LEU A N 1
ATOM 738 C CA . LEU A 1 97 ? 3.746 -6.68 -1.832 1 96.62 97 LEU A CA 1
ATOM 739 C C . LEU A 1 97 ? 4.555 -5.805 -2.787 1 96.62 97 LEU A C 1
ATOM 741 O O . LEU A 1 97 ? 3.998 -5.234 -3.729 1 96.62 97 LEU A O 1
ATOM 745 N N . ALA A 1 98 ? 5.781 -5.738 -2.555 1 98 98 ALA A N 1
ATOM 746 C CA . ALA A 1 98 ? 6.652 -4.934 -3.404 1 98 98 ALA A CA 1
ATOM 747 C C . ALA A 1 98 ? 6.664 -5.461 -4.836 1 98 98 ALA A C 1
ATOM 749 O O . ALA A 1 98 ? 6.57 -4.688 -5.789 1 98 98 ALA A O 1
ATOM 750 N N . CYS A 1 99 ? 6.77 -6.723 -4.984 1 98.38 99 CYS A N 1
ATOM 751 C CA . CYS A 1 99 ? 6.797 -7.309 -6.32 1 98.38 99 CYS A CA 1
ATOM 752 C C . CYS A 1 99 ? 5.496 -7.035 -7.062 1 98.38 99 CYS A C 1
ATOM 754 O O . CYS A 1 99 ? 5.508 -6.738 -8.258 1 98.38 99 CYS A O 1
ATOM 756 N N . GLU A 1 100 ? 4.426 -7.094 -6.348 1 96.69 100 GLU A N 1
ATOM 757 C CA . GLU A 1 100 ? 3.145 -6.828 -6.992 1 96.69 100 GLU A CA 1
ATOM 758 C C . GLU A 1 100 ? 2.988 -5.348 -7.328 1 96.69 100 GLU A C 1
ATOM 760 O O . GLU A 1 100 ? 2.24 -4.988 -8.234 1 96.69 100 GLU A O 1
ATOM 765 N N . SER A 1 101 ? 3.674 -4.562 -6.621 1 95.06 101 SER A N 1
ATOM 766 C CA . SER A 1 101 ? 3.643 -3.135 -6.918 1 95.06 101 SER A CA 1
ATOM 767 C C . SER A 1 101 ? 4.488 -2.805 -8.141 1 95.06 101 SER A C 1
ATOM 769 O O . SER A 1 101 ? 4.082 -2.008 -8.992 1 95.06 101 SER A O 1
ATOM 771 N N . VAL A 1 102 ? 5.613 -3.441 -8.172 1 97.19 102 VAL A N 1
ATOM 772 C CA . VAL A 1 102 ? 6.547 -3.162 -9.258 1 97.19 102 VAL A CA 1
ATOM 773 C C . VAL A 1 102 ? 6.074 -3.855 -10.539 1 97.19 102 VAL A C 1
ATOM 775 O O . VAL A 1 102 ? 6.215 -3.312 -11.633 1 97.19 102 VAL A O 1
ATOM 778 N N . ARG A 1 103 ? 5.656 -5.059 -10.461 1 96.62 103 ARG A N 1
ATOM 779 C CA . ARG A 1 103 ? 5.094 -5.879 -11.531 1 96.62 103 ARG A CA 1
ATOM 780 C C . ARG A 1 103 ? 6.082 -6.031 -12.68 1 96.62 103 ARG A C 1
ATOM 782 O O . ARG A 1 103 ? 5.73 -5.805 -13.844 1 96.62 103 ARG A O 1
ATOM 789 N N . ARG A 1 104 ? 7.23 -6.535 -12.281 1 97.06 104 ARG A N 1
ATOM 790 C CA . ARG A 1 104 ? 8.297 -6.781 -13.25 1 97.06 104 ARG A CA 1
ATOM 791 C C . ARG A 1 104 ? 9.023 -8.086 -12.945 1 97.06 104 ARG A C 1
ATOM 793 O O . ARG A 1 104 ? 9.305 -8.383 -11.781 1 97.06 104 ARG A O 1
ATOM 800 N N . ASN A 1 105 ? 9.281 -8.781 -14.055 1 97.88 105 ASN A N 1
ATOM 801 C CA . ASN A 1 105 ? 10.195 -9.906 -13.898 1 97.88 105 ASN A CA 1
ATOM 802 C C . ASN A 1 105 ? 11.617 -9.438 -13.609 1 97.88 105 ASN A C 1
ATOM 804 O O . ASN A 1 105 ? 12.195 -8.68 -14.383 1 97.88 105 ASN A O 1
ATOM 808 N N . ALA A 1 106 ? 12.156 -9.852 -12.477 1 98.5 106 ALA A N 1
ATOM 809 C CA . ALA A 1 106 ? 13.469 -9.414 -12.016 1 98.5 106 ALA A CA 1
ATOM 810 C C . ALA A 1 106 ? 14.25 -10.57 -11.398 1 98.5 106 ALA A C 1
ATOM 812 O O . ALA A 1 106 ? 14.32 -10.695 -10.172 1 98.5 106 ALA A O 1
ATOM 813 N N . PRO A 1 107 ? 14.852 -11.336 -12.242 1 97.19 107 PRO A N 1
ATOM 814 C CA . PRO A 1 107 ? 15.656 -12.445 -11.719 1 97.19 107 PRO A CA 1
ATOM 815 C C . PRO A 1 107 ? 16.922 -11.977 -11 1 97.19 107 PRO A C 1
ATOM 817 O O . PRO A 1 107 ? 17.281 -10.797 -11.086 1 97.19 107 PRO A O 1
ATOM 820 N N . PRO A 1 108 ? 17.578 -12.906 -10.258 1 96.5 108 PRO A N 1
ATOM 821 C CA . PRO A 1 108 ? 18.766 -12.516 -9.492 1 96.5 108 PRO A CA 1
ATOM 822 C C . PRO A 1 108 ? 19.844 -11.875 -10.367 1 96.5 108 PRO A C 1
ATOM 824 O O . PRO A 1 108 ? 20.594 -11.031 -9.883 1 96.5 108 PRO A O 1
ATOM 827 N N . GLY A 1 109 ? 19.969 -12.188 -11.547 1 95.38 109 GLY A N 1
ATOM 828 C CA . GLY A 1 109 ? 20.969 -11.609 -12.438 1 95.38 109 GLY A CA 1
ATOM 829 C C . GLY A 1 109 ? 20.641 -10.195 -12.867 1 95.38 109 GLY A C 1
ATOM 830 O O . GLY A 1 109 ? 21.5 -9.477 -13.359 1 95.38 109 GLY A O 1
ATOM 831 N N . SER A 1 110 ? 19.406 -9.82 -12.742 1 97.38 110 SER A N 1
ATOM 832 C CA . SER A 1 110 ? 18.906 -8.492 -13.102 1 97.38 110 SER A CA 1
ATOM 833 C C . SER A 1 110 ? 17.859 -8.008 -12.109 1 97.38 110 SER A C 1
ATOM 835 O O . SER A 1 110 ? 16.703 -7.812 -12.469 1 97.38 110 SER A O 1
ATOM 837 N N . PRO A 1 111 ? 18.297 -7.766 -10.883 1 98.12 111 PRO A N 1
ATOM 838 C CA . PRO A 1 111 ? 17.359 -7.406 -9.828 1 98.12 111 PRO A CA 1
ATOM 839 C C . PRO A 1 111 ? 16.859 -5.965 -9.938 1 98.12 111 PRO A C 1
ATOM 841 O O . PRO A 1 111 ? 17.375 -5.195 -10.758 1 98.12 111 PRO A O 1
ATOM 844 N N . ILE A 1 112 ? 15.836 -5.633 -9.219 1 98.44 112 ILE A N 1
ATOM 845 C CA . ILE A 1 112 ? 15.375 -4.27 -8.961 1 98.44 112 ILE A CA 1
ATOM 846 C C . ILE A 1 112 ? 16.156 -3.676 -7.789 1 98.44 112 ILE A C 1
ATOM 848 O O . ILE A 1 112 ? 16.391 -4.352 -6.785 1 98.44 112 ILE A O 1
ATOM 852 N N . TYR A 1 113 ? 16.562 -2.463 -7.945 1 98.19 113 TYR A N 1
ATOM 853 C CA . TYR A 1 113 ? 17.25 -1.754 -6.871 1 98.19 113 TYR A CA 1
ATOM 854 C C . TYR A 1 113 ? 16.312 -0.816 -6.137 1 98.19 113 TYR A C 1
ATOM 856 O O . TYR A 1 113 ? 15.688 0.058 -6.75 1 98.19 113 TYR A O 1
ATOM 864 N N . VAL A 1 114 ? 16.234 -0.997 -4.844 1 98.44 114 VAL A N 1
ATOM 865 C CA . VAL A 1 114 ? 15.305 -0.214 -4.043 1 98.44 114 VAL A CA 1
ATOM 866 C C . VAL A 1 114 ? 16.062 0.806 -3.205 1 98.44 114 VAL A C 1
ATOM 868 O O . VAL A 1 114 ? 17.094 0.476 -2.596 1 98.44 114 VAL A O 1
ATOM 871 N N . TYR A 1 115 ? 15.508 1.998 -3.166 1 98.06 115 TYR A N 1
ATOM 872 C CA . TYR A 1 115 ? 16.141 3.109 -2.465 1 98.06 115 TYR A CA 1
ATOM 873 C C . TYR A 1 115 ? 15.172 3.762 -1.486 1 98.06 115 TYR A C 1
ATOM 875 O O . TYR A 1 115 ? 13.992 3.955 -1.804 1 98.06 115 TYR A O 1
ATOM 883 N N . ALA A 1 116 ? 15.625 4.031 -0.327 1 98.06 116 ALA A N 1
ATOM 884 C CA . ALA A 1 116 ? 14.945 4.988 0.539 1 98.06 116 ALA A CA 1
ATOM 885 C C . ALA A 1 116 ? 15.297 6.426 0.158 1 98.06 116 ALA A C 1
ATOM 887 O O . ALA A 1 116 ? 16.469 6.789 0.123 1 98.06 116 ALA A O 1
ATOM 888 N N . THR A 1 117 ? 14.281 7.195 -0.139 1 97.62 117 THR A N 1
ATOM 889 C CA . THR A 1 117 ? 14.555 8.578 -0.51 1 97.62 117 THR A CA 1
ATOM 890 C C . THR A 1 117 ? 14.031 9.539 0.559 1 97.62 117 THR A C 1
ATOM 892 O O . THR A 1 117 ? 13.047 9.242 1.237 1 97.62 117 THR A O 1
ATOM 895 N N . TYR A 1 118 ? 14.742 10.586 0.718 1 96.31 118 TYR A N 1
ATOM 896 C CA . TYR A 1 118 ? 14.312 11.594 1.683 1 96.31 118 TYR A CA 1
ATOM 897 C C . TYR A 1 118 ? 14.453 13 1.104 1 96.31 118 TYR A C 1
ATOM 899 O O . TYR A 1 118 ? 15.461 13.32 0.472 1 96.31 118 TYR A O 1
ATOM 907 N N . ASP A 1 119 ? 13.438 13.742 1.241 1 95.75 119 ASP A N 1
ATOM 908 C CA . ASP A 1 119 ? 13.352 15.141 0.838 1 95.75 119 ASP A CA 1
ATOM 909 C C . ASP A 1 119 ? 13.141 16.047 2.049 1 95.75 119 ASP A C 1
ATOM 911 O O . ASP A 1 119 ? 12.039 16.109 2.598 1 95.75 119 ASP A O 1
ATOM 915 N N . PRO A 1 120 ? 14.188 16.781 2.439 1 93.44 120 PRO A N 1
ATOM 916 C CA . PRO A 1 120 ? 14.094 17.641 3.621 1 93.44 120 PRO A CA 1
ATOM 917 C C . PRO A 1 120 ? 13.367 18.953 3.336 1 93.44 120 PRO A C 1
ATOM 919 O O . PRO A 1 120 ? 13.562 19.938 4.055 1 93.44 120 PRO A O 1
ATOM 922 N N . SER A 1 121 ? 12.609 18.859 2.217 1 88.94 121 SER A N 1
ATOM 923 C CA . SER A 1 121 ? 11.758 19.984 1.838 1 88.94 121 SER A CA 1
ATOM 924 C C . SER A 1 121 ? 12.578 21.266 1.658 1 88.94 121 SER A C 1
ATOM 926 O O . SER A 1 121 ? 13.516 21.297 0.855 1 88.94 121 SER A O 1
ATOM 928 N N . VAL A 1 122 ? 12.398 22.359 2.578 1 88.31 122 VAL A N 1
ATOM 929 C CA . VAL A 1 122 ? 12.969 23.688 2.418 1 88.31 122 VAL A CA 1
ATOM 930 C C . VAL A 1 122 ? 14.445 23.672 2.795 1 88.31 122 VAL A C 1
ATOM 932 O O . VAL A 1 122 ? 15.18 24.625 2.514 1 88.31 122 VAL A O 1
ATOM 935 N N . CYS A 1 123 ? 14.938 22.594 3.379 1 93.38 123 CYS A N 1
ATOM 936 C CA . CYS A 1 123 ? 16.281 22.562 3.936 1 93.38 123 CYS A CA 1
ATOM 937 C C . CYS A 1 123 ? 17.281 21.984 2.936 1 93.38 123 CYS A C 1
ATOM 939 O O . CYS A 1 123 ? 18.484 22.016 3.168 1 93.38 123 CYS A O 1
ATOM 941 N N . GLY A 1 124 ? 16.906 21.406 1.783 1 91.62 124 GLY A N 1
ATOM 942 C CA . GLY A 1 124 ? 17.828 20.828 0.831 1 91.62 124 GLY A CA 1
ATOM 943 C C . GLY A 1 124 ? 17.141 20 -0.239 1 91.62 124 GLY A C 1
ATOM 944 O O . GLY A 1 124 ? 15.914 20 -0.335 1 91.62 124 GLY A O 1
ATOM 945 N N . ASP A 1 125 ? 18 19.359 -0.987 1 91.25 125 ASP A N 1
ATOM 946 C CA . ASP A 1 125 ? 17.5 18.547 -2.094 1 91.25 125 ASP A CA 1
ATOM 947 C C . ASP A 1 125 ? 17.203 17.125 -1.638 1 91.25 125 ASP A C 1
ATOM 949 O O . ASP A 1 125 ? 17.734 16.656 -0.628 1 91.25 125 ASP A O 1
ATOM 953 N N . ARG A 1 126 ? 16.422 16.438 -2.447 1 94.19 126 ARG A N 1
ATOM 954 C CA . ARG A 1 126 ? 16.156 15.023 -2.221 1 94.19 126 ARG A CA 1
ATOM 955 C C . ARG A 1 126 ? 17.406 14.188 -2.422 1 94.19 126 ARG A C 1
ATOM 957 O O . ARG A 1 126 ? 18.172 14.406 -3.367 1 94.19 126 ARG A O 1
ATOM 964 N N . THR A 1 127 ? 17.625 13.219 -1.53 1 95.25 127 THR A N 1
ATOM 965 C CA . THR A 1 127 ? 18.719 12.266 -1.623 1 95.25 127 THR A CA 1
ATOM 966 C C . THR A 1 127 ? 18.234 10.844 -1.348 1 95.25 127 THR A C 1
ATOM 968 O O . THR A 1 127 ? 17.031 10.625 -1.164 1 95.25 127 THR A O 1
ATOM 971 N N . TRP A 1 128 ? 19.156 9.914 -1.544 1 96.75 128 TRP A N 1
ATOM 972 C CA . TRP A 1 128 ? 18.719 8.523 -1.463 1 96.75 128 TRP A CA 1
ATOM 973 C C . TRP A 1 128 ? 19.781 7.652 -0.799 1 96.75 128 TRP A C 1
ATOM 975 O O . TRP A 1 128 ? 20.953 8.055 -0.707 1 96.75 128 TRP A O 1
ATOM 985 N N . GLN A 1 129 ? 19.359 6.547 -0.228 1 95.81 129 GLN A N 1
ATOM 986 C CA . GLN A 1 129 ? 20.172 5.453 0.274 1 95.81 129 GLN A CA 1
ATOM 987 C C . GLN A 1 129 ? 19.703 4.113 -0.282 1 95.81 129 GLN A C 1
ATOM 989 O O . GLN A 1 129 ? 18.516 3.822 -0.29 1 95.81 129 GLN A O 1
ATOM 994 N N . TYR A 1 130 ? 20.672 3.422 -0.786 1 96.5 130 TYR A N 1
ATOM 995 C CA . TYR A 1 130 ? 20.359 2.062 -1.205 1 96.5 130 TYR A CA 1
ATOM 996 C C . TYR A 1 130 ? 19.906 1.215 -0.018 1 96.5 130 TYR A C 1
ATOM 998 O O . TYR A 1 130 ? 20.531 1.265 1.051 1 96.5 130 TYR A O 1
ATOM 1006 N N . VAL A 1 131 ? 18.844 0.416 -0.283 1 96.38 131 VAL A N 1
ATOM 1007 C CA . VAL A 1 131 ? 18.328 -0.355 0.844 1 96.38 131 VAL A CA 1
ATOM 1008 C C . VAL A 1 131 ? 18.5 -1.848 0.571 1 96.38 131 VAL A C 1
ATOM 1010 O O . VAL A 1 131 ? 19.094 -2.564 1.369 1 96.38 131 VAL A O 1
ATOM 1013 N N . ALA A 1 132 ? 17.953 -2.355 -0.566 1 96.75 132 ALA A N 1
ATOM 1014 C CA . ALA A 1 132 ? 18 -3.791 -0.839 1 96.75 132 ALA A CA 1
ATOM 1015 C C . ALA A 1 132 ? 17.672 -4.082 -2.301 1 96.75 132 ALA A C 1
ATOM 1017 O O . ALA A 1 132 ? 17.016 -3.277 -2.969 1 96.75 132 ALA A O 1
ATOM 1018 N N . PRO A 1 133 ? 18.203 -5.215 -2.754 1 97.88 133 PRO A N 1
ATOM 1019 C CA . PRO A 1 133 ? 17.672 -5.703 -4.031 1 97.88 133 PRO A CA 1
ATOM 1020 C C . PRO A 1 133 ? 16.312 -6.371 -3.896 1 97.88 133 PRO A C 1
ATOM 1022 O O . PRO A 1 133 ? 15.953 -6.844 -2.814 1 97.88 133 PRO A O 1
ATOM 1025 N N . LEU A 1 134 ? 15.578 -6.324 -4.902 1 98.56 134 LEU A N 1
ATOM 1026 C CA . LEU A 1 134 ? 14.289 -7 -5.012 1 98.56 134 LEU A CA 1
ATOM 1027 C C . LEU A 1 134 ? 14.25 -7.898 -6.242 1 98.56 134 LEU A C 1
ATOM 1029 O O . LEU A 1 134 ? 14.508 -7.438 -7.359 1 98.56 134 LEU A O 1
ATOM 1033 N N . CYS A 1 135 ? 14.023 -9.133 -6.055 1 98.75 135 CYS A N 1
ATOM 1034 C CA . CYS A 1 135 ? 13.898 -10.086 -7.145 1 98.75 135 CYS A CA 1
ATOM 1035 C C . CYS A 1 135 ? 12.484 -10.656 -7.211 1 98.75 135 CYS A C 1
ATOM 1037 O O . CYS A 1 135 ? 11.93 -11.062 -6.188 1 98.75 135 CYS A O 1
ATOM 1039 N N . CYS A 1 136 ? 11.945 -10.734 -8.375 1 98.44 136 CYS A N 1
ATOM 1040 C CA . CYS A 1 136 ? 10.57 -11.156 -8.602 1 98.44 136 CYS A CA 1
ATOM 1041 C C . CYS A 1 136 ? 10.484 -12.094 -9.797 1 98.44 136 CYS A C 1
ATOM 1043 O O . CYS A 1 136 ? 11.117 -11.859 -10.828 1 98.44 136 CYS A O 1
ATOM 1045 N N . TRP A 1 137 ? 9.719 -13.117 -9.648 1 98 137 TRP A N 1
ATOM 1046 C CA . TRP A 1 137 ? 9.398 -13.992 -10.773 1 98 137 TRP A CA 1
ATOM 1047 C C . TRP A 1 137 ? 8.008 -13.672 -11.328 1 98 137 TRP A C 1
ATOM 1049 O O . TRP A 1 137 ? 7.031 -13.625 -10.578 1 98 137 TRP A O 1
ATOM 1059 N N . GLU A 1 138 ? 7.961 -13.484 -12.602 1 97.38 138 GLU A N 1
ATOM 1060 C CA . GLU A 1 138 ? 6.66 -13.383 -13.258 1 97.38 138 GLU A CA 1
ATOM 1061 C C . GLU A 1 138 ? 6.051 -14.766 -13.484 1 97.38 138 GLU A C 1
ATOM 1063 O O . GLU A 1 138 ? 6.672 -15.633 -14.102 1 97.38 138 GLU A O 1
ATOM 1068 N N . ILE A 1 139 ? 4.926 -14.969 -12.914 1 96.31 139 ILE A N 1
ATOM 1069 C CA . ILE A 1 139 ? 4.199 -16.234 -13.07 1 96.31 139 ILE A CA 1
ATOM 1070 C C . ILE A 1 139 ? 2.873 -15.969 -13.781 1 96.31 139 ILE A C 1
ATOM 1072 O O . ILE A 1 139 ? 2.088 -15.117 -13.352 1 96.31 139 ILE A O 1
ATOM 1076 N N . ALA A 1 140 ? 2.643 -16.734 -14.812 1 94.81 140 ALA A N 1
ATOM 1077 C CA . ALA A 1 140 ? 1.434 -16.547 -15.609 1 94.81 140 ALA A CA 1
ATOM 1078 C C . ALA A 1 140 ? 0.455 -17.703 -15.383 1 94.81 140 ALA A C 1
ATOM 1080 O O . ALA A 1 140 ? 0.865 -18.859 -15.258 1 94.81 140 ALA A O 1
ATOM 1081 N N . PHE A 1 141 ? -0.784 -17.312 -15.289 1 93.69 141 PHE A N 1
ATOM 1082 C CA . PHE A 1 141 ? -1.892 -18.266 -15.258 1 93.69 141 PHE A CA 1
ATOM 1083 C C . PHE A 1 141 ? -2.879 -17.969 -16.391 1 93.69 141 PHE A C 1
ATOM 1085 O O . PHE A 1 141 ? -3.188 -16.812 -16.672 1 93.69 141 PHE A O 1
ATOM 1092 N N . PRO A 1 142 ? -3.32 -19.047 -17.078 1 90.62 142 PRO A N 1
ATOM 1093 C CA . PRO A 1 142 ? -4.305 -18.812 -18.125 1 90.62 142 PRO A CA 1
ATOM 1094 C C . PRO A 1 142 ? -5.531 -18.047 -17.641 1 90.62 142 PRO A C 1
ATOM 1096 O O . PRO A 1 142 ? -6.129 -18.422 -16.625 1 90.62 142 PRO A O 1
ATOM 1099 N N . GLY A 1 143 ? -5.914 -16.984 -18.328 1 89.94 143 GLY A N 1
ATOM 1100 C CA . GLY A 1 143 ? -7.129 -16.25 -18 1 89.94 143 GLY A CA 1
ATOM 1101 C C . GLY A 1 143 ? -6.914 -15.18 -16.953 1 89.94 143 GLY A C 1
ATOM 1102 O O . GLY A 1 143 ? -7.848 -14.453 -16.594 1 89.94 143 GLY A O 1
ATOM 1103 N N . TYR A 1 144 ? -5.664 -15.125 -16.438 1 93.81 144 TYR A N 1
ATOM 1104 C CA . TYR A 1 144 ? -5.355 -14.156 -15.391 1 93.81 144 TYR A CA 1
ATOM 1105 C C . TYR A 1 144 ? -4.18 -13.273 -15.797 1 93.81 144 TYR A C 1
ATOM 1107 O O . TYR A 1 144 ? -3.365 -13.656 -16.641 1 93.81 144 TYR A O 1
ATOM 1115 N N . ASP A 1 145 ? -4.191 -12.047 -15.234 1 91.81 145 ASP A N 1
ATOM 1116 C CA . ASP A 1 145 ? -2.955 -11.273 -15.32 1 91.81 145 ASP A CA 1
ATOM 1117 C C . ASP A 1 145 ? -1.812 -11.977 -14.594 1 91.81 145 ASP A C 1
ATOM 1119 O O . ASP A 1 145 ? -2.039 -12.695 -13.617 1 91.81 145 ASP A O 1
ATOM 1123 N N . SER A 1 146 ? -0.665 -11.695 -15.055 1 95.38 146 SER A N 1
ATOM 1124 C CA . SER A 1 146 ? 0.493 -12.281 -14.391 1 95.38 146 SER A CA 1
ATOM 1125 C C . SER A 1 146 ? 0.613 -11.789 -12.953 1 95.38 146 SER A C 1
ATOM 1127 O O . SER A 1 146 ? 0.222 -10.656 -12.641 1 95.38 146 SER A O 1
ATOM 1129 N N . ILE A 1 147 ? 1.153 -12.711 -12.109 1 95.62 147 ILE A N 1
ATOM 1130 C CA . ILE A 1 147 ? 1.539 -12.32 -10.758 1 95.62 147 ILE A CA 1
ATOM 1131 C C . ILE A 1 147 ? 3.062 -12.312 -10.641 1 95.62 147 ILE A C 1
ATOM 1133 O O . ILE A 1 147 ? 3.76 -12.867 -11.484 1 95.62 147 ILE A O 1
ATOM 1137 N N . PHE A 1 148 ? 3.496 -11.633 -9.633 1 97.44 148 PHE A N 1
ATOM 1138 C CA . PHE A 1 148 ? 4.934 -11.5 -9.438 1 97.44 148 PHE A CA 1
ATOM 1139 C C . PHE A 1 148 ? 5.348 -12.023 -8.07 1 97.44 148 PHE A C 1
ATOM 1141 O O . PHE A 1 148 ? 5.074 -11.383 -7.047 1 97.44 148 PHE A O 1
ATOM 1148 N N . LEU A 1 149 ? 6.02 -13.117 -8.086 1 97.88 149 LEU A N 1
ATOM 1149 C CA . LEU A 1 149 ? 6.398 -13.844 -6.887 1 97.88 149 LEU A CA 1
ATOM 1150 C C . LEU A 1 149 ? 7.738 -13.352 -6.348 1 97.88 149 LEU A C 1
ATOM 1152 O O . LEU A 1 149 ? 8.727 -13.289 -7.086 1 97.88 149 LEU A O 1
ATOM 1156 N N . TYR A 1 150 ? 7.762 -13.078 -5.102 1 98.38 150 TYR A N 1
ATOM 1157 C CA . TYR A 1 150 ? 8.977 -12.594 -4.453 1 98.38 150 TYR A CA 1
ATOM 1158 C C . TYR A 1 150 ? 9.984 -13.719 -4.266 1 98.38 150 TYR A C 1
ATOM 1160 O O . TYR A 1 150 ? 9.656 -14.758 -3.689 1 98.38 150 TYR A O 1
ATOM 1168 N N . ASN A 1 151 ? 11.125 -13.531 -4.871 1 98.06 151 ASN A N 1
ATOM 1169 C CA . ASN A 1 151 ? 12.273 -14.406 -4.641 1 98.06 151 ASN A CA 1
ATOM 1170 C C . ASN A 1 151 ? 13.125 -13.906 -3.475 1 98.06 151 ASN A C 1
ATOM 1172 O O . ASN A 1 151 ? 13.93 -12.992 -3.635 1 98.06 151 ASN A O 1
ATOM 1176 N N . HIS A 1 152 ? 12.938 -14.469 -2.311 1 95.38 152 HIS A N 1
ATOM 1177 C CA . HIS A 1 152 ? 13.523 -14.023 -1.054 1 95.38 152 HIS A CA 1
ATOM 1178 C C . HIS A 1 152 ? 15.039 -13.891 -1.173 1 95.38 152 HIS A C 1
ATOM 1180 O O . HIS A 1 152 ? 15.727 -14.859 -1.481 1 95.38 152 HIS A O 1
ATOM 1186 N N . ARG A 1 153 ? 15.508 -12.742 -0.966 1 93.44 153 ARG A N 1
ATOM 1187 C CA . ARG A 1 153 ? 16.922 -12.398 -0.941 1 93.44 153 ARG A CA 1
ATOM 1188 C C . ARG A 1 153 ? 17.594 -12.727 -2.275 1 93.44 153 ARG A C 1
ATOM 1190 O O . ARG A 1 153 ? 18.812 -12.867 -2.348 1 93.44 153 ARG A O 1
ATOM 1197 N N . CYS A 1 154 ? 16.75 -12.945 -3.229 1 96.81 154 CYS A N 1
ATOM 1198 C CA . CYS A 1 154 ? 17.234 -13.227 -4.574 1 96.81 154 CYS A CA 1
ATOM 1199 C C . CYS A 1 154 ? 18.062 -14.5 -4.602 1 96.81 154 CYS A C 1
ATOM 1201 O O . CYS A 1 154 ? 19.094 -14.57 -5.277 1 96.81 154 CYS A O 1
ATOM 1203 N N . GLU A 1 155 ? 17.656 -15.508 -3.943 1 95.06 155 GLU A N 1
ATOM 1204 C CA . GLU A 1 155 ? 18.516 -16.672 -3.707 1 95.06 155 GLU A CA 1
ATOM 1205 C C . GLU A 1 155 ? 18.25 -17.766 -4.734 1 95.06 155 GLU A C 1
ATOM 1207 O O . GLU A 1 155 ? 19.156 -18.5 -5.109 1 95.06 155 GLU A O 1
ATOM 1212 N N . ASP A 1 156 ? 17.047 -17.922 -5.137 1 95.69 156 ASP A N 1
ATOM 1213 C CA . ASP A 1 156 ? 16.703 -18.984 -6.078 1 95.69 156 ASP A CA 1
ATOM 1214 C C . ASP A 1 156 ? 17.078 -18.594 -7.508 1 95.69 156 ASP A C 1
ATOM 1216 O O . ASP A 1 156 ? 16.609 -17.578 -8.016 1 95.69 156 ASP A O 1
ATOM 1220 N N . PRO A 1 157 ? 17.75 -19.391 -8.109 1 95.31 157 PRO A N 1
ATOM 1221 C CA . PRO A 1 157 ? 18.188 -19.047 -9.461 1 95.31 157 PRO A CA 1
ATOM 1222 C C . PRO A 1 157 ? 17.094 -19.219 -10.5 1 95.31 157 PRO A C 1
ATOM 1224 O O . PRO A 1 157 ? 17.141 -18.625 -11.578 1 95.31 157 PRO A O 1
ATOM 1227 N N . CYS A 1 158 ? 16.141 -20.109 -10.156 1 96 158 CYS A N 1
ATOM 1228 C CA . CYS A 1 158 ? 15.039 -20.391 -11.078 1 96 158 CYS A CA 1
ATOM 1229 C C . CYS A 1 158 ? 13.688 -20.25 -10.391 1 96 158 CYS A C 1
ATOM 1231 O O . CYS A 1 158 ? 13.578 -20.469 -9.18 1 96 158 CYS A O 1
ATOM 1233 N N . PRO A 1 159 ? 12.773 -19.859 -11.211 1 95.31 159 PRO A N 1
ATOM 1234 C CA . PRO A 1 159 ? 11.43 -19.812 -10.617 1 95.31 159 PRO A CA 1
ATOM 1235 C C . PRO A 1 159 ? 10.906 -21.203 -10.266 1 95.31 159 PRO A C 1
ATOM 1237 O O . PRO A 1 159 ? 11.375 -22.203 -10.812 1 95.31 159 PRO A O 1
ATOM 1240 N N . PRO A 1 160 ? 9.945 -21.203 -9.398 1 93.56 160 PRO A N 1
ATOM 1241 C CA . PRO A 1 160 ? 9.406 -22.516 -9.016 1 93.56 160 PRO A CA 1
ATOM 1242 C C . PRO A 1 160 ? 8.641 -23.203 -10.148 1 93.56 160 PRO A C 1
ATOM 1244 O O . PRO A 1 160 ? 8.422 -24.406 -10.102 1 93.56 160 PRO A O 1
ATOM 1247 N N . THR A 1 161 ? 8.18 -22.438 -11.133 1 91.38 161 THR A N 1
ATOM 1248 C CA . THR A 1 161 ? 7.441 -23 -12.258 1 91.38 161 THR A CA 1
ATOM 1249 C C . THR A 1 161 ? 8.391 -23.641 -13.266 1 91.38 161 THR A C 1
ATOM 1251 O O . THR A 1 161 ? 7.953 -24.359 -14.172 1 91.38 161 THR A O 1
ATOM 1254 N N . ASN A 1 162 ? 9.664 -23.344 -13.086 1 90.31 162 ASN A N 1
ATOM 1255 C CA . ASN A 1 162 ? 10.703 -23.906 -13.938 1 90.31 162 ASN A CA 1
ATOM 1256 C C . ASN A 1 162 ? 11.984 -24.188 -13.156 1 90.31 162 ASN A C 1
ATOM 1258 O O . ASN A 1 162 ? 13 -23.531 -13.375 1 90.31 162 ASN A O 1
ATOM 1262 N N . PRO A 1 163 ? 11.922 -25.203 -12.195 1 81.06 163 PRO A N 1
ATOM 1263 C CA . PRO A 1 163 ? 13.047 -25.438 -11.289 1 81.06 163 PRO A CA 1
ATOM 1264 C C . PRO A 1 163 ? 14.328 -25.812 -12.023 1 81.06 163 PRO A C 1
ATOM 1266 O O . PRO A 1 163 ? 15.422 -25.656 -11.477 1 81.06 163 PRO A O 1
ATOM 1269 N N . GLY A 1 164 ? 14.219 -26.141 -13.227 1 78.81 164 GLY A N 1
ATOM 1270 C CA . GLY A 1 164 ? 15.398 -26.578 -13.961 1 78.81 164 GLY A CA 1
ATOM 1271 C C . GLY A 1 164 ? 15.969 -25.516 -14.875 1 78.81 164 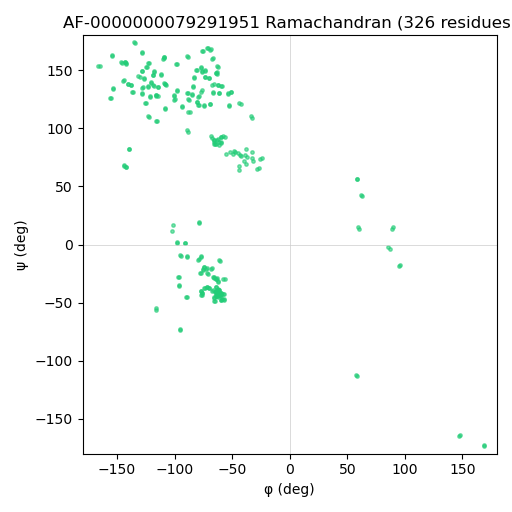GLY A C 1
ATOM 1272 O O . GLY A 1 164 ? 16.875 -25.781 -15.664 1 78.81 164 GLY A O 1
ATOM 1273 N N . CYS A 1 165 ? 15.539 -24.531 -14.703 1 75.94 165 CY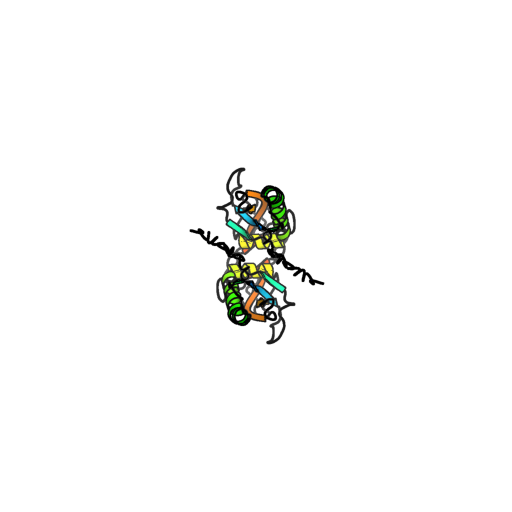S A N 1
ATOM 1274 C CA . CYS A 1 165 ? 16.219 -23.562 -15.539 1 75.94 165 CYS A CA 1
ATOM 1275 C C . CYS A 1 165 ? 17.719 -23.562 -15.281 1 75.94 165 CYS A C 1
ATOM 1277 O O . CYS A 1 165 ? 18.172 -23.938 -14.195 1 75.94 165 CYS A O 1
ATOM 1279 N N . MET B 1 1 ? -0.745 84.188 20.656 1 37.62 1 MET B N 1
ATOM 1280 C CA . MET B 1 1 ? -1.014 83.188 19.609 1 37.62 1 MET B CA 1
ATOM 1281 C C . MET B 1 1 ? -0.505 81.812 20 1 37.62 1 MET B C 1
ATOM 1283 O O . MET B 1 1 ? 0.703 81.562 20.031 1 37.62 1 MET B O 1
ATOM 1287 N N . ASN B 1 2 ? -1.157 81.188 20.969 1 48.25 2 ASN B N 1
ATOM 1288 C CA . ASN B 1 2 ? -0.881 79.875 21.562 1 48.25 2 ASN B CA 1
ATOM 1289 C C . ASN B 1 2 ? -1.137 78.75 20.562 1 48.25 2 ASN B C 1
ATOM 1291 O O . ASN B 1 2 ? -2.252 78.562 20.062 1 48.25 2 ASN B O 1
ATOM 1295 N N . ALA B 1 3 ? -0.069 78.375 19.828 1 53.62 3 ALA B N 1
ATOM 1296 C CA . ALA B 1 3 ? -0.072 77.25 18.953 1 53.62 3 ALA B CA 1
ATOM 1297 C C . ALA B 1 3 ? -0.375 75.938 19.734 1 53.62 3 ALA B C 1
ATOM 1299 O O . ALA B 1 3 ? 0.339 75.625 20.672 1 53.62 3 ALA B O 1
ATOM 1300 N N . CYS B 1 4 ? -1.649 75.625 19.766 1 54.41 4 CYS B N 1
ATOM 1301 C CA . CYS B 1 4 ? -2.09 74.312 20.203 1 54.41 4 CYS B CA 1
ATOM 1302 C C . CYS B 1 4 ? -1.511 73.188 19.312 1 54.41 4 CYS B C 1
ATOM 1304 O O . CYS B 1 4 ? -1.781 73.188 18.109 1 54.41 4 CYS B O 1
ATOM 1306 N N . HIS B 1 5 ? -0.306 72.688 19.641 1 58.09 5 HIS B N 1
ATOM 1307 C CA . HIS B 1 5 ? 0.188 71.5 19.016 1 58.09 5 HIS B CA 1
ATOM 1308 C C . HIS B 1 5 ? -0.767 70.312 19.234 1 58.09 5 HIS B C 1
ATOM 1310 O O . HIS B 1 5 ? -1.002 69.938 20.391 1 58.09 5 HIS B O 1
ATOM 1316 N N . VAL B 1 6 ? -1.684 70.062 18.297 1 56.44 6 VAL B N 1
ATOM 1317 C CA . VAL B 1 6 ? -2.486 68.875 18.234 1 56.44 6 VAL B CA 1
ATOM 1318 C C . VAL B 1 6 ? -1.588 67.688 17.953 1 56.44 6 VAL B C 1
ATOM 1320 O O . VAL B 1 6 ? -0.965 67.562 16.891 1 56.44 6 VAL B O 1
ATOM 1323 N N . THR B 1 7 ? -1.034 67.062 19 1 53.81 7 THR B N 1
ATOM 1324 C CA . THR B 1 7 ? -0.37 65.812 18.828 1 53.81 7 THR B CA 1
ATOM 1325 C C . THR B 1 7 ? -1.365 64.688 18.391 1 53.81 7 THR B C 1
ATOM 1327 O O . THR B 1 7 ? -2.291 64.375 19.125 1 53.81 7 THR B O 1
ATOM 1330 N N . VAL B 1 8 ? -1.499 64.562 17.078 1 51.44 8 VAL B N 1
ATOM 1331 C CA . VAL B 1 8 ? -2.238 63.406 16.547 1 51.44 8 VAL B CA 1
ATOM 1332 C C . VAL B 1 8 ? -1.527 62.094 16.906 1 51.44 8 VAL B C 1
ATOM 1334 O O . VAL B 1 8 ? -0.407 61.844 16.453 1 51.44 8 VAL B O 1
ATOM 1337 N N . VAL B 1 9 ? -1.862 61.531 18.031 1 49.03 9 VAL B N 1
ATOM 1338 C CA . VAL B 1 9 ? -1.435 60.188 18.328 1 49.03 9 VAL B CA 1
ATOM 1339 C C . VAL B 1 9 ? -2.078 59.188 17.344 1 49.03 9 VAL B C 1
ATOM 1341 O O . VAL B 1 9 ? -3.293 59 17.375 1 49.03 9 VAL B O 1
ATOM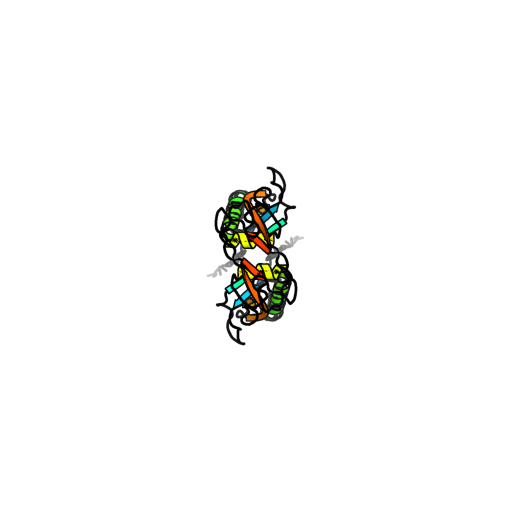 1344 N N . VAL B 1 10 ? -1.433 59 16.219 1 46.06 10 VAL B N 1
ATOM 1345 C CA . VAL B 1 10 ? -1.847 57.906 15.336 1 46.06 10 VAL B CA 1
ATOM 1346 C C . VAL B 1 10 ? -1.692 56.562 16.062 1 46.06 10 VAL B C 1
ATOM 1348 O O . VAL B 1 10 ? -0.576 56.156 16.391 1 46.06 10 VAL B O 1
ATOM 1351 N N . ALA B 1 11 ? -2.695 56.125 16.781 1 44.88 11 ALA B N 1
ATOM 1352 C CA . ALA B 1 11 ? -2.736 54.75 17.25 1 44.88 11 ALA B CA 1
ATOM 1353 C C . ALA B 1 11 ? -2.605 53.75 16.094 1 44.88 11 ALA B C 1
ATOM 1355 O O . ALA B 1 11 ? -3.537 53.594 15.297 1 44.88 11 ALA B O 1
ATOM 1356 N N . ILE B 1 12 ? -1.403 53.5 15.539 1 45.19 12 ILE B N 1
ATOM 1357 C CA . ILE B 1 12 ? -1.228 52.344 14.664 1 45.19 12 ILE B CA 1
ATOM 1358 C C . ILE B 1 12 ? -1.814 51.125 15.336 1 45.19 12 ILE B C 1
ATOM 1360 O O . ILE B 1 12 ? -1.284 50.625 16.344 1 45.19 12 ILE B O 1
ATOM 1364 N N . SER B 1 13 ? -3.146 51 15.234 1 41.34 13 SER B N 1
ATOM 1365 C CA . SER B 1 13 ? -3.703 49.688 15.555 1 41.34 13 SER B CA 1
ATOM 1366 C C . SER B 1 13 ? -2.926 48.562 14.867 1 41.34 13 SER B C 1
ATOM 1368 O O . SER B 1 13 ? -2.867 48.5 13.633 1 41.34 13 SER B O 1
ATOM 1370 N N . ALA B 1 14 ? -1.838 48.188 15.391 1 40 14 ALA B N 1
ATOM 1371 C CA . ALA B 1 14 ? -1.272 46.938 14.914 1 40 14 ALA B CA 1
ATOM 1372 C C . ALA B 1 14 ? -2.369 45.906 14.633 1 40 14 ALA B C 1
ATOM 1374 O O . ALA B 1 14 ? -3.055 45.438 15.547 1 40 14 ALA B O 1
ATOM 1375 N N . ILE B 1 15 ? -2.951 46.031 13.461 1 40.12 15 ILE B N 1
ATOM 1376 C CA . ILE B 1 15 ? -3.738 44.875 13 1 40.12 15 ILE B CA 1
ATOM 1377 C C . ILE B 1 15 ? -2.98 43.594 13.273 1 40.12 15 ILE B C 1
ATOM 1379 O O . ILE B 1 15 ? -1.919 43.344 12.688 1 40.12 15 ILE B O 1
ATOM 1383 N N . MET B 1 16 ? -2.949 43.125 14.5 1 37.22 16 MET B N 1
ATOM 1384 C CA . MET B 1 16 ? -2.592 41.719 14.719 1 37.22 16 MET B CA 1
ATOM 1385 C C . MET B 1 16 ? -3.215 40.844 13.648 1 37.22 16 MET B C 1
ATOM 1387 O O . MET B 1 16 ? -4.438 40.688 13.578 1 37.22 16 MET B O 1
ATOM 1391 N N . ILE B 1 17 ? -2.688 40.969 12.5 1 38.62 17 ILE B N 1
ATOM 1392 C CA . ILE B 1 17 ? -3.043 39.844 11.625 1 38.62 17 ILE B CA 1
ATOM 1393 C C . ILE B 1 17 ? -2.91 38.531 12.398 1 38.62 17 ILE B C 1
ATOM 1395 O O . ILE B 1 17 ? -1.801 38.094 12.734 1 38.62 17 ILE B O 1
ATOM 1399 N N . PHE B 1 18 ? -3.717 38.156 13.461 1 40.34 18 PHE B N 1
ATOM 1400 C CA . PHE B 1 18 ? -3.908 36.812 13.938 1 40.34 18 PHE B CA 1
ATOM 1401 C C . PHE B 1 18 ? -3.832 35.812 12.789 1 40.34 18 PHE B C 1
ATOM 1403 O O . PHE B 1 18 ? -4.582 35.906 11.82 1 40.34 18 PHE B O 1
ATOM 1410 N N . GLY B 1 19 ? -2.721 35.594 12.352 1 42.53 19 GLY B N 1
ATOM 1411 C CA . GLY B 1 19 ? -2.742 34.406 11.5 1 42.53 19 GLY B CA 1
ATOM 1412 C C . GLY B 1 19 ? -3.848 33.438 11.859 1 42.53 19 GLY B C 1
ATOM 1413 O O . GLY B 1 19 ? -3.832 32.844 12.945 1 42.53 19 GLY B O 1
ATOM 1414 N N . ALA B 1 20 ? -5.09 33.781 11.695 1 45.34 20 ALA B N 1
ATOM 1415 C CA . ALA B 1 20 ? -6.273 32.938 11.867 1 45.34 20 ALA B CA 1
ATOM 1416 C C . ALA B 1 20 ? -5.93 31.453 11.688 1 45.34 20 ALA B C 1
ATOM 1418 O O . ALA B 1 20 ? -5.449 31.047 10.625 1 45.34 20 ALA B O 1
ATOM 1419 N N . ASN B 1 21 ? -5.305 30.875 12.633 1 51.69 21 ASN B N 1
ATOM 1420 C CA . ASN B 1 21 ? -5.25 29.422 12.57 1 51.69 21 ASN B CA 1
ATOM 1421 C C . ASN B 1 21 ? -6.555 28.828 12.039 1 51.69 21 ASN B C 1
ATOM 1423 O O . ASN B 1 21 ? -7.598 28.938 12.688 1 51.69 21 ASN B O 1
ATOM 1427 N N . ALA B 1 22 ? -6.691 28.984 10.695 1 63.19 22 ALA B N 1
ATOM 1428 C CA . ALA B 1 22 ? -7.852 28.391 10.031 1 63.19 22 ALA B CA 1
ATOM 1429 C C . ALA B 1 22 ? -8.281 27.094 10.719 1 63.19 22 ALA B C 1
ATOM 1431 O O . ALA B 1 22 ? -7.445 26.25 11.039 1 63.19 22 ALA B O 1
ATOM 1432 N N . ASP B 1 23 ? -9.461 27.172 11.414 1 80.94 23 ASP B N 1
ATOM 1433 C CA . ASP B 1 23 ? -10.07 25.938 11.906 1 80.94 23 ASP B CA 1
ATOM 1434 C C . ASP B 1 23 ? -10 24.828 10.859 1 80.94 23 ASP B C 1
ATOM 1436 O O . ASP B 1 23 ? -10.25 25.078 9.68 1 80.94 23 ASP B O 1
ATOM 1440 N N . ARG B 1 24 ? -9.359 23.75 11.227 1 85.81 24 ARG B N 1
ATOM 1441 C CA . ARG B 1 24 ? -9.234 22.609 10.328 1 85.81 24 ARG B CA 1
ATOM 1442 C C . ARG B 1 24 ? -9.828 21.359 10.953 1 85.81 24 ARG B C 1
ATOM 1444 O O . ARG B 1 24 ? -9.617 21.094 12.141 1 85.81 24 ARG B O 1
ATOM 1451 N N . LYS B 1 25 ? -10.711 20.734 10.195 1 89.5 25 LYS B N 1
ATOM 1452 C CA . LYS B 1 25 ? -11.219 19.422 10.586 1 89.5 25 LYS B CA 1
ATOM 1453 C C . LYS B 1 25 ? -10.859 18.359 9.555 1 89.5 25 LYS B C 1
ATOM 1455 O O . LYS B 1 25 ? -10.711 18.672 8.367 1 89.5 25 LYS B O 1
ATOM 1460 N N . HIS B 1 26 ? -10.656 17.078 10 1 90.5 26 HIS B N 1
ATOM 1461 C CA . HIS B 1 26 ? -10.219 15.992 9.133 1 90.5 26 HIS B CA 1
ATOM 1462 C C . HIS B 1 26 ? -11.25 14.875 9.086 1 90.5 26 HIS B C 1
ATOM 1464 O O . HIS B 1 26 ? -12.039 14.703 10.016 1 90.5 26 HIS B O 1
ATOM 1470 N N . CYS B 1 27 ? -11.312 14.305 7.969 1 95.5 27 CYS B N 1
ATOM 1471 C CA . CYS B 1 27 ? -11.984 13.023 7.789 1 95.5 27 CYS B CA 1
ATOM 1472 C C . CYS B 1 27 ? -10.977 11.906 7.539 1 95.5 27 CYS B C 1
ATOM 1474 O O . CYS B 1 27 ? -10.227 11.945 6.562 1 95.5 27 CYS B O 1
ATOM 1476 N N . PHE B 1 28 ? -10.906 10.914 8.445 1 95.06 28 PHE B N 1
ATOM 1477 C CA . PHE B 1 28 ? -9.969 9.805 8.305 1 95.06 28 PHE B CA 1
ATOM 1478 C C . PHE B 1 28 ? -10.586 8.68 7.473 1 95.06 28 PHE B C 1
ATOM 1480 O O . PHE B 1 28 ? -11.68 8.211 7.773 1 95.06 28 PHE B O 1
ATOM 1487 N N . CYS B 1 29 ? -9.875 8.32 6.402 1 97 29 CYS B N 1
ATOM 1488 C CA . CYS B 1 29 ? -10.383 7.359 5.43 1 97 29 CYS B CA 1
ATOM 1489 C C . CYS B 1 29 ? -9.5 6.117 5.379 1 97 29 CYS B C 1
ATOM 1491 O O . CYS B 1 29 ? -8.273 6.223 5.406 1 97 29 CYS B O 1
ATOM 1493 N N . ASP B 1 30 ? -10.109 4.969 5.332 1 97.25 30 ASP B N 1
ATOM 1494 C CA . ASP B 1 30 ? -9.383 3.73 5.066 1 97.25 30 ASP B CA 1
ATOM 1495 C C . ASP B 1 30 ? -10.297 2.68 4.445 1 97.25 30 ASP B C 1
ATOM 1497 O O . ASP B 1 30 ? -11.516 2.867 4.383 1 97.25 30 ASP B O 1
ATOM 1501 N N . LEU B 1 31 ? -9.688 1.705 3.854 1 98.12 31 LEU B N 1
ATOM 1502 C CA . LEU B 1 31 ? -10.367 0.48 3.451 1 98.12 31 LEU B CA 1
ATOM 1503 C C . LEU B 1 31 ? -10.164 -0.622 4.484 1 98.12 31 LEU B C 1
ATOM 1505 O O . LEU B 1 31 ? -9.039 -0.867 4.922 1 98.12 31 LEU B O 1
ATOM 1509 N N . ARG B 1 32 ? -11.234 -1.246 4.828 1 98.19 32 ARG B N 1
ATOM 1510 C CA . ARG B 1 32 ? -11.188 -2.359 5.77 1 98.19 32 ARG B CA 1
ATOM 1511 C C . ARG B 1 32 ? -11.906 -3.582 5.211 1 98.19 32 ARG B C 1
ATOM 1513 O O . ARG B 1 32 ? -12.641 -3.48 4.23 1 98.19 32 ARG B O 1
ATOM 1520 N N . TRP B 1 33 ? -11.633 -4.691 5.859 1 98.38 33 TRP B N 1
ATOM 1521 C CA . TRP B 1 33 ? -12.234 -5.898 5.305 1 98.38 33 TRP B CA 1
ATOM 1522 C C . TRP B 1 33 ? -12.672 -6.852 6.414 1 98.38 33 TRP B C 1
ATOM 1524 O O . TRP B 1 33 ? -12.211 -6.742 7.551 1 98.38 33 TRP B O 1
ATOM 1534 N N . SER B 1 34 ? -13.625 -7.707 6.039 1 98.12 34 SER B N 1
ATOM 1535 C CA . SER B 1 34 ? -14.141 -8.742 6.922 1 98.12 34 SER B CA 1
ATOM 1536 C C . SER B 1 34 ? -14.531 -9.992 6.137 1 98.12 34 SER B C 1
ATOM 1538 O O . SER B 1 34 ? -14.766 -9.93 4.93 1 98.12 34 SER B O 1
ATOM 1540 N N . THR B 1 35 ? -14.531 -11.086 6.875 1 97.56 35 THR B N 1
ATOM 1541 C CA . THR B 1 35 ? -14.969 -12.336 6.258 1 97.56 35 THR B CA 1
ATOM 1542 C C . THR B 1 35 ? -16.469 -12.523 6.422 1 97.56 35 THR B C 1
ATOM 1544 O O . THR B 1 35 ? -17.062 -13.43 5.824 1 97.56 35 THR B O 1
ATOM 1547 N N . THR B 1 36 ? -17.031 -11.68 7.23 1 96.44 36 THR B N 1
ATOM 1548 C CA . THR B 1 36 ? -18.484 -11.656 7.402 1 96.44 36 THR B CA 1
ATOM 1549 C C . THR B 1 36 ? -19.062 -10.289 7.035 1 96.44 36 THR B C 1
ATOM 1551 O O . THR B 1 36 ? -18.469 -9.258 7.375 1 96.44 36 THR B O 1
ATOM 1554 N N . GLU B 1 37 ? -20.156 -10.344 6.383 1 95.56 37 GLU B N 1
ATOM 1555 C CA . GLU B 1 37 ? -20.781 -9.094 5.965 1 95.56 37 GLU B CA 1
ATOM 1556 C C . GLU B 1 37 ? -21.266 -8.289 7.168 1 95.56 37 GLU B C 1
ATOM 1558 O O . GLU B 1 37 ? -21.922 -8.828 8.062 1 95.56 37 GLU B O 1
ATOM 1563 N N . LEU B 1 38 ? -20.906 -7.082 7.121 1 95.81 38 LEU B N 1
ATOM 1564 C CA . LEU B 1 38 ? -21.422 -6.207 8.172 1 95.81 38 LEU B CA 1
ATOM 1565 C C . LEU B 1 38 ? -22.906 -5.898 7.941 1 95.81 38 LEU B C 1
ATOM 1567 O O . LEU B 1 38 ? -23.328 -5.691 6.805 1 95.81 38 LEU B O 1
ATOM 1571 N N . ARG B 1 39 ? -23.562 -5.809 9.109 1 94 39 ARG B N 1
ATOM 1572 C CA . ARG B 1 39 ? -24.953 -5.363 9.062 1 94 39 ARG B CA 1
ATOM 1573 C C . ARG B 1 39 ? -25.062 -3.881 9.398 1 94 39 ARG B C 1
ATOM 1575 O O . ARG B 1 39 ? -24.172 -3.314 10.039 1 94 39 ARG B O 1
ATOM 1582 N N . ALA B 1 40 ? -26.156 -3.375 8.867 1 88.56 40 ALA B N 1
ATOM 1583 C CA . ALA B 1 40 ? -26.406 -1.969 9.172 1 88.56 40 ALA B CA 1
ATOM 1584 C C . ALA B 1 40 ? -26.312 -1.712 10.68 1 88.56 40 ALA B C 1
ATOM 1586 O O . ALA B 1 40 ? -26.859 -2.471 11.477 1 88.56 40 ALA B O 1
ATOM 1587 N N . GLY B 1 41 ? -25.547 -0.662 11.023 1 88.19 41 GLY B N 1
ATOM 1588 C CA . GLY B 1 41 ? -25.438 -0.285 12.43 1 88.19 41 GLY B CA 1
ATOM 1589 C C . GLY B 1 41 ? -24.234 -0.879 13.117 1 88.19 41 GLY B C 1
ATOM 1590 O O . GLY B 1 41 ? -23.859 -0.447 14.211 1 88.19 41 GLY B O 1
ATOM 1591 N N . GLU B 1 42 ? -23.672 -1.892 12.562 1 93.88 42 GLU B N 1
ATOM 1592 C CA . GLU B 1 42 ? -22.484 -2.506 13.164 1 93.88 42 GLU B CA 1
ATOM 1593 C C . GLU B 1 42 ? -21.25 -1.626 12.977 1 93.88 42 GLU B C 1
ATOM 1595 O O . GLU B 1 42 ? -21.141 -0.91 11.984 1 93.88 42 GLU B O 1
ATOM 1600 N N . SER B 1 43 ? -20.406 -1.76 13.938 1 94.06 43 SER B N 1
ATOM 1601 C CA . SER B 1 43 ? -19.188 -0.961 13.922 1 94.06 43 SER B CA 1
ATOM 1602 C C . SER B 1 43 ? -18.109 -1.606 13.047 1 94.06 43 SER B C 1
ATOM 1604 O O . SER B 1 43 ? -17.953 -2.83 13.047 1 94.06 43 SER B O 1
ATOM 1606 N N . ALA B 1 44 ? -17.344 -0.758 12.344 1 92.94 44 ALA B N 1
ATOM 1607 C CA . ALA B 1 44 ? -16.234 -1.233 11.539 1 92.94 44 ALA B CA 1
ATOM 1608 C C . ALA B 1 44 ? -14.914 -1.094 12.297 1 92.94 44 ALA B C 1
ATOM 1610 O O . ALA B 1 44 ? -13.844 -1.396 11.758 1 92.94 44 ALA B O 1
ATOM 1611 N N . ASN B 1 45 ? -14.844 -0.625 13.539 1 91.62 45 ASN B N 1
ATOM 1612 C CA . ASN B 1 45 ? -13.625 -0.326 14.281 1 91.62 45 ASN B CA 1
ATOM 1613 C C . ASN B 1 45 ? -12.789 -1.579 14.508 1 91.62 45 ASN B C 1
ATOM 1615 O O . ASN B 1 45 ? -11.555 -1.504 14.578 1 91.62 45 ASN B O 1
ATOM 1619 N N . GLY B 1 46 ? -13.367 -2.676 14.586 1 92.12 46 GLY B N 1
ATOM 1620 C CA . GLY B 1 46 ? -12.641 -3.904 14.852 1 92.12 46 GLY B CA 1
ATOM 1621 C C . GLY B 1 46 ? -12.195 -4.613 13.586 1 92.12 46 GLY B C 1
ATOM 1622 O O . GLY B 1 46 ? -11.5 -5.629 13.648 1 92.12 46 GLY B O 1
ATOM 1623 N N . LEU B 1 47 ? -12.508 -3.996 12.484 1 96.69 47 LEU B N 1
ATOM 1624 C CA . LEU B 1 47 ? -12.164 -4.645 11.227 1 96.69 47 LEU B CA 1
ATOM 1625 C C . LEU B 1 47 ? -10.695 -4.402 10.875 1 96.69 47 LEU B C 1
ATOM 1627 O O . LEU B 1 47 ? -10.125 -3.377 11.25 1 96.69 47 LEU B O 1
ATOM 1631 N N . SER B 1 48 ? -10.133 -5.359 10.188 1 97.12 48 SER B N 1
ATOM 1632 C CA . SER B 1 48 ? -8.758 -5.234 9.734 1 97.12 48 SER B CA 1
ATOM 1633 C C . SER B 1 48 ? -8.625 -4.184 8.641 1 97.12 48 SER B C 1
ATOM 1635 O O . SER B 1 48 ? -9.484 -4.094 7.754 1 97.12 48 SER B O 1
ATOM 1637 N N . VAL B 1 49 ? -7.527 -3.461 8.68 1 96.75 49 VAL B N 1
ATOM 1638 C CA . VAL B 1 49 ? -7.281 -2.428 7.68 1 96.75 49 VAL B CA 1
ATOM 1639 C C . VAL B 1 49 ? -6.652 -3.049 6.434 1 96.75 49 VAL B C 1
ATOM 1641 O O . VAL B 1 49 ? -5.676 -3.799 6.531 1 96.75 49 VAL B O 1
ATOM 1644 N N . LEU B 1 50 ? -7.223 -2.764 5.301 1 97.31 50 LEU B N 1
ATOM 1645 C CA . LEU B 1 50 ? -6.668 -3.168 4.012 1 97.31 50 LEU B CA 1
ATOM 1646 C C . LEU B 1 50 ? -5.715 -2.107 3.475 1 97.31 50 LEU B C 1
ATOM 1648 O O . LEU B 1 50 ? -4.609 -2.43 3.027 1 97.31 50 LEU B O 1
ATOM 1652 N N . GLN B 1 51 ? -6.16 -0.898 3.562 1 94.25 51 GLN B N 1
ATOM 1653 C CA . GLN B 1 51 ? -5.414 0.213 2.984 1 94.25 51 GLN B CA 1
ATOM 1654 C C . GLN B 1 51 ? -5.754 1.526 3.684 1 94.25 51 GLN B C 1
ATOM 1656 O O . GLN B 1 51 ? -6.926 1.888 3.801 1 94.25 51 GLN B O 1
ATOM 1661 N N . ASP B 1 52 ? -4.664 2.172 4.133 1 92.06 52 ASP B N 1
ATOM 1662 C CA . ASP B 1 52 ? -4.855 3.551 4.574 1 92.06 52 ASP B CA 1
ATOM 1663 C C . ASP B 1 52 ? -4.98 4.496 3.379 1 92.06 52 ASP B C 1
ATOM 1665 O O . ASP B 1 52 ? -4.184 4.434 2.443 1 92.06 52 ASP B O 1
ATOM 1669 N N . LEU B 1 53 ? -5.996 5.324 3.449 1 93.94 53 LEU B N 1
ATOM 1670 C CA . LEU B 1 53 ? -6.234 6.246 2.346 1 93.94 53 LEU B CA 1
ATOM 1671 C C . LEU B 1 53 ? -5.914 7.68 2.758 1 93.94 53 LEU B C 1
ATOM 1673 O O . LEU B 1 53 ? -5.832 7.984 3.951 1 93.94 53 LEU B O 1
ATOM 1677 N N . HIS B 1 54 ? -5.703 8.508 1.753 1 88.5 54 HIS B N 1
ATOM 1678 C CA . HIS B 1 54 ? -5.492 9.93 2.025 1 88.5 54 HIS B CA 1
ATOM 1679 C C . HIS B 1 54 ? -6.699 10.539 2.732 1 88.5 54 HIS B C 1
ATOM 1681 O O . HIS B 1 54 ? -7.844 10.297 2.336 1 88.5 54 HIS B O 1
ATOM 1687 N N . ASN B 1 55 ? -6.391 11.328 3.727 1 91.25 55 ASN B N 1
ATOM 1688 C CA . ASN B 1 55 ? -7.434 11.945 4.535 1 91.25 55 ASN B CA 1
ATOM 1689 C C . ASN B 1 55 ? -7.805 13.336 4.016 1 91.25 55 ASN B C 1
ATOM 1691 O O . ASN B 1 55 ? -6.973 14.242 4.008 1 91.25 55 ASN B O 1
ATOM 1695 N N . PRO B 1 56 ? -9.062 13.508 3.611 1 92.06 56 PRO B N 1
ATOM 1696 C CA . PRO B 1 56 ? -9.516 14.859 3.293 1 92.06 56 PRO B CA 1
ATOM 1697 C C . PRO B 1 56 ? -9.492 15.789 4.504 1 92.06 56 PRO B C 1
ATOM 1699 O O . PRO B 1 56 ? -9.695 15.344 5.637 1 92.06 56 PRO B O 1
ATOM 1702 N N . SER B 1 57 ? -9.211 17.031 4.25 1 90.69 57 SER B N 1
ATOM 1703 C CA . SER B 1 57 ? -9.266 18.078 5.27 1 90.69 57 SER B CA 1
ATOM 1704 C C . SER B 1 57 ? -10.148 19.234 4.824 1 90.69 57 SER B C 1
ATOM 1706 O O . SER B 1 57 ? -10.164 19.594 3.646 1 90.69 57 SER B O 1
ATOM 1708 N N . TYR B 1 58 ? -10.82 19.734 5.816 1 90 58 TYR B N 1
ATOM 1709 C CA . TYR B 1 58 ? -11.734 20.844 5.578 1 90 58 TYR B CA 1
ATOM 1710 C C . TYR B 1 58 ? -11.273 22.094 6.324 1 90 58 TYR B C 1
ATOM 1712 O O . TYR B 1 58 ? -10.93 22.031 7.508 1 90 58 TYR B O 1
ATOM 1720 N N . HIS B 1 59 ? -11.195 23.094 5.633 1 87.44 59 HIS B N 1
ATOM 1721 C CA . HIS B 1 59 ? -10.711 24.312 6.273 1 87.44 59 HIS B CA 1
ATOM 1722 C C . HIS B 1 59 ? -11.609 25.5 5.957 1 87.44 59 HIS B C 1
ATOM 1724 O O . HIS B 1 59 ? -12.281 25.516 4.922 1 87.44 59 HIS B O 1
ATOM 1730 N N . HIS B 1 60 ? -11.688 26.312 6.988 1 83.5 60 HIS B N 1
ATOM 1731 C CA . HIS B 1 60 ? -12.359 27.594 6.883 1 83.5 60 HIS B CA 1
ATOM 1732 C C . HIS B 1 60 ? -11.664 28.656 7.742 1 83.5 60 HIS B C 1
ATOM 1734 O O . HIS B 1 60 ? -11.109 28.328 8.797 1 83.5 60 HIS B O 1
ATOM 1740 N N . TRP B 1 61 ? -11.562 29.859 7.258 1 79.69 61 TRP B N 1
ATOM 1741 C CA . TRP B 1 61 ? -10.859 30.922 7.969 1 79.69 61 TRP B CA 1
ATOM 1742 C C . TRP B 1 61 ? -11.531 31.219 9.305 1 79.69 61 TRP B C 1
ATOM 1744 O O . TRP B 1 61 ? -10.867 31.641 10.266 1 79.69 61 TRP B O 1
ATOM 1754 N N . LEU B 1 62 ? -12.836 31.078 9.453 1 80.62 62 LEU B N 1
ATOM 1755 C CA . LEU B 1 62 ? -13.539 31.297 10.719 1 80.62 62 LEU B CA 1
ATOM 1756 C C . LEU B 1 62 ? -13.734 29.984 11.461 1 80.62 62 LEU B C 1
ATOM 1758 O O . LEU B 1 62 ? -13.156 29.781 12.531 1 80.62 62 LEU B O 1
ATOM 1762 N N . SER B 1 63 ? -14.602 29.172 11.031 1 83.12 63 SER B N 1
ATOM 1763 C CA . SER B 1 63 ? -14.867 27.875 11.664 1 83.12 63 SER B CA 1
ATOM 1764 C C . SER B 1 63 ? -15.422 26.875 10.656 1 83.12 63 SER B C 1
ATOM 1766 O O . SER B 1 63 ? -16.266 27.219 9.836 1 83.12 63 SER B O 1
ATOM 1768 N N . VAL B 1 64 ? -14.875 25.656 10.688 1 86.62 64 VAL B N 1
ATOM 1769 C CA . VAL B 1 64 ? -15.453 24.562 9.914 1 86.62 64 VAL B CA 1
ATOM 1770 C C . VAL B 1 64 ? -16.547 23.875 10.727 1 86.62 64 VAL B C 1
ATOM 1772 O O . VAL B 1 64 ? -16.281 23.312 11.789 1 86.62 64 VAL B O 1
ATOM 1775 N N . GLY B 1 65 ? -17.766 24 10.234 1 90.12 65 GLY B N 1
ATOM 1776 C CA . GLY B 1 65 ? -18.859 23.344 10.93 1 90.12 65 GLY B CA 1
ATOM 1777 C C . GLY B 1 65 ? -18.906 21.844 10.703 1 90.12 65 GLY B C 1
ATOM 1778 O O . GLY B 1 65 ? -18.578 21.375 9.609 1 90.12 65 GLY B O 1
ATOM 1779 N N . CYS B 1 66 ? -19.359 21.141 11.672 1 93.19 66 CYS B N 1
ATOM 1780 C CA . CYS B 1 66 ? -19.484 19.688 11.602 1 93.19 66 CYS B CA 1
ATOM 1781 C C . CYS B 1 66 ? -20.484 19.281 10.531 1 93.19 66 CYS B C 1
ATOM 1783 O O . CYS B 1 66 ? -20.359 18.219 9.93 1 93.19 66 CYS B O 1
ATOM 1785 N N . ARG B 1 67 ? -21.453 20.094 10.273 1 93.88 67 ARG B N 1
ATOM 1786 C CA . ARG B 1 67 ? -22.438 19.781 9.242 1 93.88 67 ARG B CA 1
ATOM 1787 C C . ARG B 1 67 ? -21.75 19.562 7.895 1 93.88 67 ARG B C 1
ATOM 1789 O O . ARG B 1 67 ? -22.094 18.625 7.168 1 93.88 67 ARG B O 1
ATOM 1796 N N . ARG B 1 68 ? -20.812 20.375 7.578 1 92.94 68 ARG B N 1
ATOM 1797 C CA . ARG B 1 68 ? -20.078 20.25 6.324 1 92.94 68 ARG B CA 1
ATOM 1798 C C . ARG B 1 68 ? -19.25 18.969 6.297 1 92.94 68 ARG B C 1
ATOM 1800 O O . ARG B 1 68 ? -19.219 18.266 5.285 1 92.94 68 ARG B O 1
ATOM 1807 N N . VAL B 1 69 ? -18.578 18.703 7.371 1 94.69 69 VAL B N 1
ATOM 1808 C CA . VAL B 1 69 ? -17.734 17.516 7.473 1 94.69 69 VAL B CA 1
ATOM 1809 C C . VAL B 1 69 ? -18.594 16.266 7.285 1 94.69 69 VAL B C 1
ATOM 1811 O O . VAL B 1 69 ? -18.266 15.406 6.469 1 94.69 69 VAL B O 1
ATOM 1814 N N . LEU B 1 70 ? -19.672 16.25 7.988 1 95.38 70 LEU B N 1
ATOM 1815 C CA . LEU B 1 70 ? -20.547 15.078 7.965 1 95.38 70 LEU B CA 1
ATOM 1816 C C . LEU B 1 70 ? -21.172 14.898 6.59 1 95.38 70 LEU B C 1
ATOM 1818 O O . LEU B 1 70 ? -21.438 13.766 6.164 1 95.38 70 LEU B O 1
ATOM 1822 N N . ARG B 1 71 ? -21.359 15.914 5.891 1 94.88 71 ARG B N 1
ATOM 1823 C CA . ARG B 1 71 ? -21.969 15.852 4.562 1 94.88 71 ARG B CA 1
ATOM 1824 C C . ARG B 1 71 ? -20.969 15.352 3.529 1 94.88 71 ARG B C 1
ATOM 1826 O O . ARG B 1 71 ? -21.312 14.57 2.643 1 94.88 71 ARG B O 1
ATOM 1833 N N . ASN B 1 72 ? -19.766 15.789 3.641 1 96.19 72 ASN B N 1
ATOM 1834 C CA . ASN B 1 72 ? -18.797 15.57 2.562 1 96.19 72 ASN B CA 1
ATOM 1835 C C . ASN B 1 72 ? -17.938 14.344 2.826 1 96.19 72 ASN B C 1
ATOM 1837 O O . ASN B 1 72 ? -17.484 13.68 1.889 1 96.19 72 ASN B O 1
ATOM 1841 N N . CYS B 1 73 ? -17.703 13.969 4.109 1 96.88 73 CYS B N 1
ATOM 1842 C CA . CYS B 1 73 ? -16.75 12.945 4.531 1 96.88 73 CYS B CA 1
ATOM 1843 C C . CYS B 1 73 ? -17.062 11.602 3.869 1 96.88 73 CYS B C 1
ATOM 1845 O O . CYS B 1 73 ? -16.172 10.984 3.279 1 96.88 73 CYS B O 1
ATOM 1847 N N . PRO B 1 74 ? -18.312 11.156 3.871 1 95.81 74 PRO B N 1
ATOM 1848 C CA . PRO B 1 74 ? -18.609 9.844 3.289 1 95.81 74 PRO B CA 1
ATOM 1849 C C . PRO B 1 74 ? -18.266 9.773 1.802 1 95.81 74 PRO B C 1
ATOM 1851 O O . PRO B 1 74 ? -17.625 8.82 1.36 1 95.81 74 PRO B O 1
ATOM 1854 N N . ASN B 1 75 ? -18.609 10.805 1.036 1 97 75 ASN B N 1
ATOM 1855 C CA . ASN B 1 75 ? -18.359 10.797 -0.402 1 97 75 ASN B CA 1
ATOM 1856 C C . ASN B 1 75 ? -16.875 11 -0.722 1 97 75 ASN B C 1
ATOM 1858 O O . ASN B 1 75 ? -16.359 10.391 -1.658 1 97 75 ASN B O 1
ATOM 1862 N N . ASP B 1 76 ? -16.297 11.844 0.068 1 97.44 76 ASP B N 1
ATOM 1863 C CA . ASP B 1 76 ? -14.875 12.086 -0.163 1 97.44 76 ASP B CA 1
ATOM 1864 C C . ASP B 1 76 ? -14.055 10.82 0.077 1 97.44 76 ASP B C 1
ATOM 1866 O O . ASP B 1 76 ? -13.156 10.5 -0.701 1 97.44 76 ASP B O 1
ATOM 1870 N N . CYS B 1 77 ? -14.398 10.047 1.11 1 97.75 77 CYS B N 1
ATOM 1871 C CA . CYS B 1 77 ? -13.68 8.812 1.406 1 97.75 77 CYS B CA 1
ATOM 1872 C C . CYS B 1 77 ? -14 7.734 0.38 1 97.75 77 CYS B C 1
ATOM 1874 O O . CYS B 1 77 ? -13.125 6.957 -0.005 1 97.75 77 CYS B O 1
ATOM 1876 N N . LEU B 1 78 ? -15.211 7.727 -0.044 1 97.88 78 LEU B N 1
ATOM 1877 C CA . LEU B 1 78 ? -15.578 6.766 -1.076 1 97.88 78 LEU B CA 1
ATOM 1878 C C . LEU B 1 78 ? -14.812 7.035 -2.367 1 97.88 78 LEU B C 1
ATOM 1880 O O . LEU B 1 78 ? -14.352 6.098 -3.027 1 97.88 78 LEU B O 1
ATOM 1884 N N . ASN B 1 79 ? -14.727 8.297 -2.68 1 97.81 79 ASN B N 1
ATOM 1885 C CA . ASN B 1 79 ? -13.969 8.664 -3.871 1 97.81 79 ASN B CA 1
ATOM 1886 C C . ASN B 1 79 ? -12.508 8.25 -3.758 1 97.81 79 ASN B C 1
ATOM 1888 O O . ASN B 1 79 ? -11.914 7.77 -4.73 1 97.81 79 ASN B O 1
ATOM 1892 N N . LYS B 1 80 ? -11.93 8.406 -2.562 1 97.19 80 LYS B N 1
ATOM 1893 C CA . LYS B 1 80 ? -10.555 7.969 -2.334 1 97.19 80 LYS B CA 1
ATOM 1894 C C . LYS B 1 80 ? -10.43 6.453 -2.475 1 97.19 80 LYS B C 1
ATOM 1896 O O . LYS B 1 80 ? -9.43 5.953 -2.99 1 97.19 80 LYS B O 1
ATOM 1901 N N . ALA B 1 81 ? -11.383 5.766 -1.971 1 97.75 81 ALA B N 1
ATOM 1902 C CA . ALA B 1 81 ? -11.406 4.316 -2.127 1 97.75 81 ALA B CA 1
ATOM 1903 C C . ALA B 1 81 ? -11.43 3.924 -3.602 1 97.75 81 ALA B C 1
ATOM 1905 O O . ALA B 1 81 ? -10.641 3.084 -4.039 1 97.75 81 ALA B O 1
ATOM 1906 N N . HIS B 1 82 ? -12.305 4.574 -4.34 1 98 82 HIS B N 1
ATOM 1907 C CA . HIS B 1 82 ? -12.43 4.281 -5.762 1 98 82 HIS B CA 1
ATOM 1908 C C . HIS B 1 82 ? -11.148 4.625 -6.512 1 98 82 HIS B C 1
ATOM 1910 O O . HIS B 1 82 ? -10.75 3.906 -7.43 1 98 82 HIS B O 1
ATOM 1916 N N . ASP B 1 83 ? -10.523 5.672 -6.094 1 96.88 83 ASP B N 1
ATOM 1917 C CA . ASP B 1 83 ? -9.242 6.039 -6.699 1 96.88 83 ASP B CA 1
ATOM 1918 C C . ASP B 1 83 ? -8.211 4.934 -6.508 1 96.88 83 ASP B C 1
ATOM 1920 O O . ASP B 1 83 ? -7.516 4.555 -7.457 1 96.88 83 ASP B O 1
ATOM 1924 N N . TRP B 1 84 ? -8.141 4.375 -5.359 1 95.81 84 TRP B N 1
ATOM 1925 C CA . TRP B 1 84 ? -7.168 3.328 -5.062 1 95.81 84 TRP B CA 1
ATOM 1926 C C . TRP B 1 84 ? -7.516 2.037 -5.797 1 95.81 84 TRP B C 1
ATOM 1928 O O . TRP B 1 84 ? -6.629 1.341 -6.297 1 95.81 84 TRP B O 1
ATOM 1938 N N . MET B 1 85 ? -8.781 1.779 -5.871 1 97.06 85 MET B N 1
ATOM 1939 C CA . MET B 1 85 ? -9.25 0.55 -6.504 1 97.06 85 MET B CA 1
ATOM 1940 C C . MET B 1 85 ? -9.156 0.647 -8.023 1 97.06 85 MET B C 1
ATOM 1942 O O . MET B 1 85 ? -9.195 -0.369 -8.719 1 97.06 85 MET B O 1
ATOM 1946 N N . GLY B 1 86 ? -9.102 1.808 -8.547 1 95.25 86 GLY B N 1
ATOM 1947 C CA . GLY B 1 86 ? -9.133 2.031 -9.984 1 95.25 86 GLY B CA 1
ATOM 1948 C C . GLY B 1 86 ? -10.539 2.184 -10.531 1 95.25 86 GLY B C 1
ATOM 1949 O O . GLY B 1 86 ? -10.758 2.061 -11.734 1 95.25 86 GLY B O 1
ATOM 1950 N N . GLY B 1 87 ? -11.547 2.385 -9.656 1 95.06 87 GLY B N 1
ATOM 1951 C CA . GLY B 1 87 ? -12.961 2.494 -9.992 1 95.06 87 GLY B CA 1
ATOM 1952 C C . GLY B 1 87 ? -13.875 1.966 -8.906 1 95.06 87 GLY B C 1
ATOM 1953 O O . GLY B 1 87 ? -13.453 1.796 -7.762 1 95.06 87 GLY B O 1
ATOM 1954 N N . ALA B 1 88 ? -15.125 1.741 -9.305 1 94.44 88 ALA B N 1
ATOM 1955 C CA . ALA B 1 88 ? -16.125 1.242 -8.359 1 94.44 88 ALA B CA 1
ATOM 1956 C C . ALA B 1 88 ? -15.867 -0.224 -8.016 1 94.44 88 ALA B C 1
ATOM 1958 O O . ALA B 1 88 ? -16.391 -0.74 -7.031 1 94.44 88 ALA B O 1
ATOM 1959 N N . MET B 1 89 ? -15.148 -0.796 -8.906 1 95 89 MET B N 1
ATOM 1960 C CA . MET B 1 89 ? -14.688 -2.164 -8.688 1 95 89 MET B CA 1
ATOM 1961 C C . MET B 1 89 ? -13.172 -2.244 -8.758 1 95 89 MET B C 1
ATOM 1963 O O . MET B 1 89 ? -12.523 -1.384 -9.359 1 95 89 MET B O 1
ATOM 1967 N N . PHE B 1 90 ? -12.609 -3.293 -8.102 1 97.06 90 PHE B N 1
ATOM 1968 C CA . PHE B 1 90 ? -11.164 -3.484 -8.148 1 97.06 90 PHE B CA 1
ATOM 1969 C C . PHE B 1 90 ? -10.695 -3.703 -9.586 1 97.06 90 PHE B C 1
ATOM 1971 O O . PHE B 1 90 ? -11.242 -4.547 -10.297 1 97.06 90 PHE B O 1
ATOM 1978 N N . THR B 1 91 ? -9.695 -2.988 -9.984 1 96.44 91 THR B N 1
ATOM 1979 C CA . THR B 1 91 ? -8.938 -3.383 -11.164 1 96.44 91 THR B CA 1
ATOM 1980 C C . THR B 1 91 ? -8.086 -4.613 -10.867 1 96.44 91 THR B C 1
ATOM 1982 O O . THR B 1 91 ? -7.93 -5.004 -9.711 1 96.44 91 THR B O 1
ATOM 1985 N N . ASP B 1 92 ? -7.562 -5.164 -11.906 1 94.88 92 ASP B N 1
ATOM 1986 C CA . ASP B 1 92 ? -6.715 -6.336 -11.711 1 94.88 92 ASP B CA 1
ATOM 1987 C C . ASP B 1 92 ? -5.52 -6.008 -10.82 1 94.88 92 ASP B C 1
ATOM 1989 O O . ASP B 1 92 ? -5.184 -6.777 -9.922 1 94.88 92 ASP B O 1
ATOM 1993 N N . GLY B 1 93 ? -4.934 -4.859 -11.078 1 93.81 93 GLY B N 1
ATOM 1994 C CA . GLY B 1 93 ? -3.783 -4.453 -10.289 1 93.81 93 GLY B CA 1
ATOM 1995 C C . GLY B 1 93 ? -4.121 -4.199 -8.828 1 93.81 93 GLY B C 1
ATOM 1996 O O . GLY B 1 93 ? -3.457 -4.719 -7.934 1 93.81 93 GLY B O 1
ATOM 1997 N N . ALA B 1 94 ? -5.137 -3.449 -8.586 1 96.06 94 ALA B N 1
ATOM 1998 C CA . ALA B 1 94 ? -5.531 -3.125 -7.215 1 96.06 94 ALA B CA 1
ATOM 1999 C C . ALA B 1 94 ? -6.031 -4.363 -6.48 1 96.06 94 ALA B C 1
ATOM 2001 O O . ALA B 1 94 ? -5.754 -4.543 -5.293 1 96.06 94 ALA B O 1
ATOM 2002 N N . GLY B 1 95 ? -6.766 -5.16 -7.227 1 97.88 95 GLY B N 1
ATOM 2003 C CA . GLY B 1 95 ? -7.227 -6.402 -6.637 1 97.88 95 GLY B CA 1
ATOM 2004 C C . GLY B 1 95 ? -6.098 -7.324 -6.219 1 97.88 95 GLY B C 1
ATOM 2005 O O . GLY B 1 95 ? -6.152 -7.934 -5.148 1 97.88 95 GLY B O 1
ATOM 2006 N N . GLN B 1 96 ? -5.148 -7.367 -7.082 1 97.56 96 GLN B N 1
ATOM 2007 C CA . GLN B 1 96 ? -4.004 -8.219 -6.77 1 97.56 96 GLN B CA 1
ATOM 2008 C C . GLN B 1 96 ? -3.273 -7.715 -5.527 1 97.56 96 GLN B C 1
ATOM 2010 O O . GLN B 1 96 ? -2.893 -8.508 -4.664 1 97.56 96 GLN B O 1
ATOM 2015 N N . LEU B 1 97 ? -3.066 -6.461 -5.457 1 96.5 97 LEU B N 1
ATOM 2016 C CA . LEU B 1 97 ? -2.451 -5.875 -4.27 1 96.5 97 LEU B CA 1
ATOM 2017 C C . LEU B 1 97 ? -3.289 -6.148 -3.027 1 96.5 97 LEU B C 1
ATOM 2019 O O . LEU B 1 97 ? -2.748 -6.477 -1.969 1 96.5 97 LEU B O 1
ATOM 2023 N N . ALA B 1 98 ? -4.535 -6.031 -3.17 1 97.94 98 ALA B N 1
ATOM 2024 C CA . ALA B 1 98 ? -5.438 -6.27 -2.049 1 97.94 98 ALA B CA 1
ATOM 2025 C C . ALA B 1 98 ? -5.344 -7.711 -1.563 1 97.94 98 ALA B C 1
ATOM 2027 O O . ALA B 1 98 ? -5.285 -7.965 -0.358 1 97.94 98 ALA B O 1
ATOM 2028 N N . CYS B 1 99 ? -5.328 -8.625 -2.459 1 98.38 99 CYS B N 1
ATOM 2029 C CA . CYS B 1 99 ? -5.25 -10.031 -2.08 1 98.38 99 CYS B CA 1
ATOM 2030 C C . CYS B 1 99 ? -3.949 -10.32 -1.342 1 98.38 99 CYS B C 1
ATOM 2032 O O . CYS B 1 99 ? -3.941 -11.07 -0.363 1 98.38 99 CYS B O 1
ATOM 2034 N N . GLU B 1 100 ? -2.914 -9.719 -1.793 1 96.75 100 GLU B N 1
ATOM 2035 C CA . GLU B 1 100 ? -1.637 -9.945 -1.124 1 96.75 100 GLU B CA 1
ATOM 2036 C C . GLU B 1 100 ? -1.604 -9.281 0.247 1 96.75 100 GLU B C 1
ATOM 2038 O O . GLU B 1 100 ? -0.864 -9.703 1.136 1 96.75 100 GLU B O 1
ATOM 2043 N N . SER B 1 101 ? -2.369 -8.297 0.389 1 95.19 101 SER B N 1
ATOM 2044 C CA . SER B 1 101 ? -2.455 -7.641 1.689 1 95.19 101 SER B CA 1
ATOM 2045 C C . SER B 1 101 ? -3.281 -8.461 2.672 1 95.19 101 SER B C 1
ATOM 2047 O O . SER B 1 101 ? -2.912 -8.594 3.842 1 95.19 101 SER B O 1
ATOM 2049 N N . VAL B 1 102 ? -4.332 -8.969 2.148 1 97.25 102 VAL B N 1
ATOM 2050 C CA . VAL B 1 102 ? -5.242 -9.727 3.004 1 97.25 102 VAL B CA 1
ATOM 2051 C C . VAL B 1 102 ? -4.656 -11.109 3.289 1 97.25 102 VAL B C 1
ATOM 2053 O O . VAL B 1 102 ? -4.812 -11.641 4.387 1 97.25 102 VAL B O 1
ATOM 2056 N N . ARG B 1 103 ? -4.129 -11.75 2.322 1 96.62 103 ARG B N 1
ATOM 2057 C CA . ARG B 1 103 ? -3.447 -13.039 2.379 1 96.62 103 ARG B CA 1
ATOM 2058 C C . ARG B 1 103 ? -4.371 -14.125 2.932 1 96.62 103 ARG B C 1
ATOM 2060 O O . ARG B 1 103 ? -3.996 -14.852 3.852 1 96.62 103 ARG B O 1
ATOM 2067 N N . ARG B 1 104 ? -5.488 -14.219 2.232 1 97.06 104 ARG B N 1
ATOM 2068 C CA . ARG B 1 104 ? -6.484 -15.227 2.594 1 97.06 104 ARG B CA 1
ATOM 2069 C C . ARG B 1 104 ? -7.102 -15.852 1.352 1 97.06 104 ARG B C 1
ATOM 2071 O O . ARG B 1 104 ? -7.402 -15.156 0.379 1 97.06 104 ARG B O 1
ATOM 2078 N N . ASN B 1 105 ? -7.25 -17.188 1.494 1 97.88 105 ASN B N 1
ATOM 2079 C CA . ASN B 1 105 ? -8.062 -17.844 0.477 1 97.88 105 ASN B CA 1
ATOM 2080 C C . ASN B 1 105 ? -9.539 -17.453 0.604 1 97.88 105 ASN B C 1
ATOM 2082 O O . ASN B 1 105 ? -10.141 -17.625 1.661 1 97.88 105 ASN B O 1
ATOM 2086 N N . ALA B 1 106 ? -10.078 -16.875 -0.444 1 98.5 106 ALA B N 1
ATOM 2087 C CA . ALA B 1 106 ? -11.453 -16.375 -0.447 1 98.5 106 ALA B CA 1
ATOM 2088 C C . ALA B 1 106 ? -12.148 -16.672 -1.771 1 98.5 106 ALA B C 1
ATOM 2090 O O . ALA B 1 106 ? -12.266 -15.805 -2.633 1 98.5 106 ALA B O 1
ATOM 2091 N N . PRO B 1 107 ? -12.633 -17.859 -1.858 1 97.19 107 PRO B N 1
ATOM 2092 C CA . PRO B 1 107 ? -13.352 -18.219 -3.082 1 97.19 107 PRO B CA 1
ATOM 2093 C C . PRO B 1 107 ? -14.68 -17.469 -3.223 1 97.19 107 PRO B C 1
ATOM 2095 O O . PRO B 1 107 ? -15.141 -16.844 -2.268 1 97.19 107 PRO B O 1
ATOM 2098 N N . PRO B 1 108 ? -15.305 -17.547 -4.449 1 96.56 108 PRO B N 1
ATOM 2099 C CA . PRO B 1 108 ? -16.547 -16.797 -4.68 1 96.56 108 PRO B CA 1
ATOM 2100 C C . PRO B 1 108 ? -17.641 -17.172 -3.688 1 96.56 108 PRO B C 1
ATOM 2102 O O . PRO B 1 108 ? -18.5 -16.344 -3.361 1 96.56 108 PRO B O 1
ATOM 2105 N N . GLY B 1 109 ? -17.703 -18.297 -3.193 1 95.38 109 GLY B N 1
ATOM 2106 C CA . GLY B 1 109 ? -18.703 -18.719 -2.238 1 95.38 109 GLY B CA 1
ATOM 2107 C C . GLY B 1 109 ? -18.484 -18.156 -0.849 1 95.38 109 GLY B C 1
ATOM 2108 O O . GLY B 1 109 ? -19.391 -18.156 -0.015 1 95.38 109 GLY B O 1
ATOM 2109 N N . SER B 1 110 ? -17.297 -17.719 -0.565 1 97.31 110 SER B N 1
ATOM 2110 C CA . SER B 1 110 ? -16.922 -17.141 0.715 1 97.31 110 SER B CA 1
ATOM 2111 C C . SER B 1 110 ? -15.953 -15.969 0.523 1 97.31 110 SER B C 1
ATOM 2113 O O . SER B 1 110 ? -14.797 -16.031 0.946 1 97.31 110 SER B O 1
ATOM 2115 N N . PRO B 1 111 ? -16.469 -14.906 -0.073 1 98.12 111 PRO B N 1
ATOM 2116 C CA . PRO B 1 111 ? -15.594 -13.773 -0.414 1 98.12 111 PRO B CA 1
ATOM 2117 C C . PRO B 1 111 ? -15.234 -12.922 0.799 1 98.12 111 PRO B C 1
ATOM 2119 O O . PRO B 1 111 ? -15.781 -13.125 1.886 1 98.12 111 PRO B O 1
ATOM 2122 N N . ILE B 1 112 ? -14.266 -12.055 0.671 1 98.44 112 ILE B N 1
ATOM 2123 C CA . ILE B 1 112 ? -13.945 -10.969 1.588 1 98.44 112 ILE B CA 1
ATOM 2124 C C . ILE B 1 112 ? -14.82 -9.758 1.286 1 98.44 112 ILE B C 1
ATOM 2126 O O . ILE B 1 112 ? -15.039 -9.414 0.122 1 98.44 112 ILE B O 1
ATOM 2130 N N . TYR B 1 113 ? -15.328 -9.172 2.303 1 98.19 113 TYR B N 1
ATOM 2131 C CA . TYR B 1 113 ?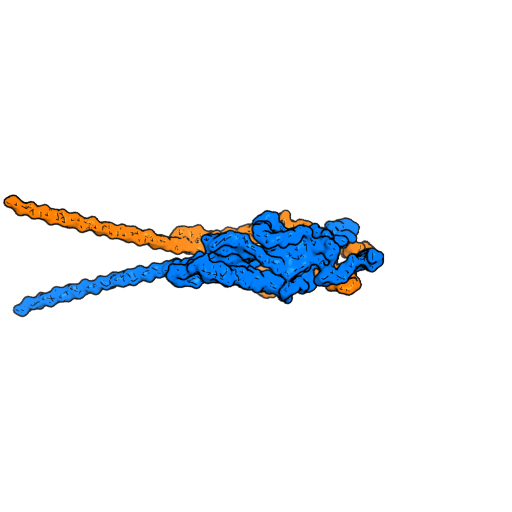 -16.125 -7.957 2.154 1 98.19 113 TYR B CA 1
ATOM 2132 C C . TYR B 1 113 ? -15.289 -6.719 2.467 1 98.19 113 TYR B C 1
ATOM 2134 O O . TYR B 1 113 ? -14.719 -6.602 3.555 1 98.19 113 TYR B O 1
ATOM 2142 N N . VAL B 1 114 ? -15.266 -5.816 1.512 1 98.38 114 VAL B N 1
ATOM 2143 C CA . VAL B 1 114 ? -14.438 -4.621 1.662 1 98.38 114 VAL B CA 1
ATOM 2144 C C . VAL B 1 114 ? -15.328 -3.402 1.896 1 98.38 114 VAL B C 1
ATOM 2146 O O . VAL B 1 114 ? -16.328 -3.223 1.208 1 98.38 114 VAL B O 1
ATOM 2149 N N . TYR B 1 115 ? -14.875 -2.578 2.826 1 98.06 115 TYR B N 1
ATOM 2150 C CA . TYR B 1 115 ? -15.633 -1.396 3.225 1 98.06 115 TYR B CA 1
ATOM 2151 C C . TYR B 1 115 ? -14.766 -0.145 3.164 1 98.06 115 TYR B C 1
ATOM 2153 O O . TYR B 1 115 ? -13.609 -0.167 3.582 1 98.06 115 TYR B O 1
ATOM 2161 N N . ALA B 1 116 ? -15.289 0.884 2.615 1 98.06 116 ALA B N 1
ATOM 2162 C CA . ALA B 1 116 ? -14.727 2.213 2.852 1 98.06 116 ALA B CA 1
ATOM 2163 C C . ALA B 1 116 ? -15.195 2.775 4.191 1 98.06 116 ALA B C 1
ATOM 2165 O O . ALA B 1 116 ? -16.406 2.883 4.438 1 98.06 116 ALA B O 1
ATOM 2166 N N . THR B 1 117 ? -14.25 3.098 5.031 1 97.56 117 THR B N 1
ATOM 2167 C CA . THR B 1 117 ? -14.633 3.641 6.328 1 97.56 117 THR B CA 1
ATOM 2168 C C . THR B 1 117 ? -14.234 5.109 6.438 1 97.56 117 THR B C 1
ATOM 2170 O O . THR B 1 117 ? -13.25 5.539 5.836 1 97.56 117 THR B O 1
ATOM 2173 N N . TYR B 1 118 ? -15.039 5.82 7.133 1 96.38 118 TYR B N 1
ATOM 2174 C CA . TYR B 1 118 ? -14.742 7.234 7.332 1 96.38 118 TYR B CA 1
ATOM 2175 C C . TYR B 1 118 ? -14.992 7.645 8.781 1 96.38 118 TYR B C 1
ATOM 2177 O O . TYR B 1 118 ? -16 7.27 9.375 1 96.38 118 TYR B O 1
ATOM 2185 N N . ASP B 1 119 ? -14.062 8.289 9.336 1 95.88 119 ASP B N 1
ATOM 2186 C CA . ASP B 1 119 ? -14.094 8.852 10.68 1 95.88 119 ASP B CA 1
ATOM 2187 C C . ASP B 1 119 ? -14.016 10.375 10.641 1 95.88 119 ASP B C 1
ATOM 2189 O O . ASP B 1 119 ? -12.945 10.945 10.414 1 95.88 119 ASP B O 1
ATOM 2193 N N . PRO B 1 120 ? -15.133 11.055 10.906 1 93.75 120 PRO B N 1
ATOM 2194 C CA . PRO B 1 120 ? -15.164 12.516 10.844 1 93.75 120 PRO B CA 1
ATOM 2195 C C . PRO B 1 120 ? -14.555 13.164 12.086 1 93.75 120 PRO B C 1
ATOM 2197 O O . PRO B 1 120 ? -14.852 14.328 12.375 1 93.75 120 PRO B O 1
ATOM 2200 N N . SER B 1 121 ? -13.781 12.289 12.758 1 89 121 SER B N 1
ATOM 2201 C CA . SER B 1 121 ? -13.023 12.758 13.914 1 89 121 SER B CA 1
ATOM 2202 C C . SER B 1 121 ? -13.945 13.352 14.969 1 89 121 SER B C 1
ATOM 2204 O O . SER B 1 121 ? -14.852 12.68 15.461 1 89 121 SER B O 1
ATOM 2206 N N . VAL B 1 122 ? -13.875 14.758 15.258 1 88.31 122 VAL B N 1
ATOM 2207 C CA . VAL B 1 122 ? -14.555 15.414 16.375 1 88.31 122 VAL B CA 1
ATOM 2208 C C . VAL B 1 122 ? -16.031 15.578 16.047 1 88.31 122 VAL B C 1
ATOM 2210 O O . VAL B 1 122 ? -16.844 15.875 16.922 1 88.31 122 VAL B O 1
ATOM 2213 N N . CYS B 1 123 ? -16.438 15.336 14.82 1 93.5 123 CYS B N 1
ATOM 2214 C CA . CYS B 1 123 ? -17.797 15.633 14.391 1 93.5 123 CYS B CA 1
ATOM 2215 C C . CYS B 1 123 ? -18.688 14.414 14.523 1 93.5 123 CYS B C 1
ATOM 2217 O O . CYS B 1 123 ? -19.906 14.508 14.359 1 93.5 123 CYS B O 1
ATOM 2219 N N . GLY B 1 124 ? -18.219 13.18 14.797 1 91.81 124 GLY B N 1
ATOM 2220 C CA . GLY B 1 124 ? -19.062 11.992 14.898 1 91.81 124 GLY B CA 1
ATOM 2221 C C . GLY B 1 124 ? -18.25 10.703 14.945 1 91.81 124 GLY B C 1
ATOM 2222 O O . GLY B 1 124 ? -17.031 10.734 15.047 1 91.81 124 GLY B O 1
ATOM 2223 N N . ASP B 1 125 ? -19.016 9.641 14.891 1 91.69 125 ASP B N 1
ATOM 2224 C CA . ASP B 1 125 ? -18.406 8.32 14.969 1 91.69 125 ASP B CA 1
ATOM 2225 C C . ASP B 1 125 ? -18 7.82 13.578 1 91.69 125 ASP B C 1
ATOM 2227 O O . ASP B 1 125 ? -18.547 8.266 12.57 1 91.69 125 ASP B O 1
ATOM 2231 N N . ARG B 1 126 ? -17.125 6.859 13.586 1 94.25 126 ARG B N 1
ATOM 2232 C CA . ARG B 1 126 ? -16.734 6.184 12.352 1 94.25 126 ARG B CA 1
ATOM 2233 C C . ARG B 1 126 ? -17.906 5.398 11.766 1 94.25 126 ARG B C 1
ATOM 2235 O O . ARG B 1 126 ? -18.641 4.734 12.5 1 94.25 126 ARG B O 1
ATOM 2242 N N . THR B 1 127 ? -18.062 5.461 10.453 1 95.25 127 THR B N 1
ATOM 2243 C CA . THR B 1 127 ? -19.062 4.703 9.711 1 95.25 127 THR B CA 1
ATOM 2244 C C . THR B 1 127 ? -18.469 4.09 8.453 1 95.25 127 THR B C 1
ATOM 2246 O O . THR B 1 127 ? -17.25 4.176 8.234 1 95.25 127 THR B O 1
ATOM 2249 N N . TRP B 1 128 ? -19.281 3.295 7.805 1 96.88 128 TRP B N 1
ATOM 2250 C CA . TRP B 1 128 ? -18.734 2.535 6.688 1 96.88 128 TRP B CA 1
ATOM 2251 C C . TRP B 1 128 ? -19.734 2.426 5.551 1 96.88 128 TRP B C 1
ATOM 2253 O O . TRP B 1 128 ? -20.938 2.645 5.75 1 96.88 128 TRP B O 1
ATOM 2263 N N . GLN B 1 129 ? -19.234 2.221 4.355 1 95.94 129 GLN B N 1
ATOM 2264 C CA . GLN B 1 129 ? -19.984 1.85 3.154 1 95.94 129 GLN B CA 1
ATOM 2265 C C . GLN B 1 129 ? -19.359 0.62 2.49 1 95.94 129 GLN B C 1
ATOM 2267 O O . GLN B 1 129 ? -18.141 0.543 2.318 1 95.94 129 GLN B O 1
ATOM 2272 N N . TYR B 1 130 ? -20.234 -0.284 2.225 1 96.5 130 TYR B N 1
ATOM 2273 C CA . TYR B 1 130 ? -19.781 -1.43 1.446 1 96.5 130 TYR B CA 1
ATOM 2274 C C . TYR B 1 130 ? -19.312 -0.995 0.065 1 96.5 130 TYR B C 1
ATOM 2276 O O . TYR B 1 130 ? -19.953 -0.184 -0.596 1 96.5 130 TYR B O 1
ATOM 2284 N N . VAL B 1 131 ? -18.156 -1.604 -0.342 1 96.25 131 VAL B N 1
ATOM 2285 C CA . VAL B 1 131 ? -17.625 -1.162 -1.626 1 96.25 131 VAL B CA 1
ATOM 2286 C C . VAL B 1 131 ? -17.641 -2.32 -2.621 1 96.25 131 VAL B C 1
ATOM 2288 O O . VAL B 1 131 ? -18.219 -2.205 -3.707 1 96.25 131 VAL B O 1
ATOM 2291 N N . ALA B 1 132 ? -17.031 -3.467 -2.285 1 96.75 132 ALA B N 1
ATOM 2292 C CA . ALA B 1 132 ? -16.938 -4.574 -3.234 1 96.75 132 ALA B CA 1
ATOM 2293 C C . ALA B 1 132 ? -16.516 -5.863 -2.531 1 96.75 132 ALA B C 1
ATOM 2295 O O . ALA B 1 132 ? -15.914 -5.828 -1.462 1 96.75 132 ALA B O 1
ATOM 2296 N N . PRO B 1 133 ? -16.922 -6.965 -3.148 1 97.81 133 PRO B N 1
ATOM 2297 C CA . PRO B 1 133 ? -16.312 -8.219 -2.705 1 97.81 133 PRO B CA 1
ATOM 2298 C C . PRO B 1 133 ? -14.898 -8.406 -3.254 1 97.81 133 PRO B C 1
ATOM 2300 O O . PRO B 1 133 ? -14.547 -7.816 -4.281 1 97.81 133 PRO B O 1
ATOM 2303 N N . LEU B 1 134 ? -14.133 -9.094 -2.578 1 98.56 134 LEU B N 1
ATOM 2304 C CA . LEU B 1 134 ? -12.789 -9.484 -2.98 1 98.56 134 LEU B CA 1
ATOM 2305 C C . LEU B 1 134 ? -12.617 -11 -2.906 1 98.56 134 LEU B C 1
ATOM 2307 O O . LEU B 1 134 ? -12.867 -11.602 -1.861 1 98.56 134 LEU B O 1
ATOM 2311 N N . CYS B 1 135 ? -12.289 -11.602 -3.982 1 98.75 135 CYS B N 1
ATOM 2312 C CA . CYS B 1 135 ? -12.023 -13.031 -4.039 1 98.75 135 CYS B CA 1
ATOM 2313 C C . CYS B 1 135 ? -10.562 -13.305 -4.379 1 98.75 135 CYS B C 1
ATOM 2315 O O . CYS B 1 135 ? -10.016 -12.711 -5.301 1 98.75 135 CYS B O 1
ATOM 2317 N N . CYS B 1 136 ? -9.969 -14.211 -3.693 1 98.5 136 CYS B N 1
ATOM 2318 C CA . CYS B 1 136 ? -8.547 -14.531 -3.818 1 98.5 136 CYS B CA 1
ATOM 2319 C C . CYS B 1 136 ? -8.328 -16.031 -3.799 1 98.5 136 CYS B C 1
ATOM 2321 O O . CYS B 1 136 ? -8.945 -16.75 -3.002 1 98.5 136 CYS B O 1
ATOM 2323 N N . TRP B 1 137 ? -7.492 -16.484 -4.652 1 98 137 TRP B N 1
ATOM 2324 C CA . TRP B 1 137 ? -7.039 -17.875 -4.625 1 98 137 TRP B CA 1
ATOM 2325 C C . TRP B 1 137 ? -5.664 -17.984 -3.973 1 98 137 TRP B C 1
ATOM 2327 O O . TRP B 1 137 ? -4.727 -17.281 -4.363 1 98 137 TRP B O 1
ATOM 2337 N N . GLU B 1 138 ? -5.582 -18.844 -3.021 1 97.31 138 GLU B N 1
ATOM 2338 C CA . GLU B 1 138 ? -4.27 -19.172 -2.477 1 97.31 138 GLU B CA 1
ATOM 2339 C C . GLU B 1 138 ? -3.523 -20.156 -3.387 1 97.31 138 GLU B C 1
ATOM 2341 O O . GLU B 1 138 ? -4.035 -21.219 -3.707 1 97.31 138 GLU B O 1
ATOM 2346 N N . ILE B 1 139 ? -2.4 -19.734 -3.861 1 96.38 139 ILE B N 1
ATOM 2347 C CA . ILE B 1 139 ? -1.55 -20.562 -4.711 1 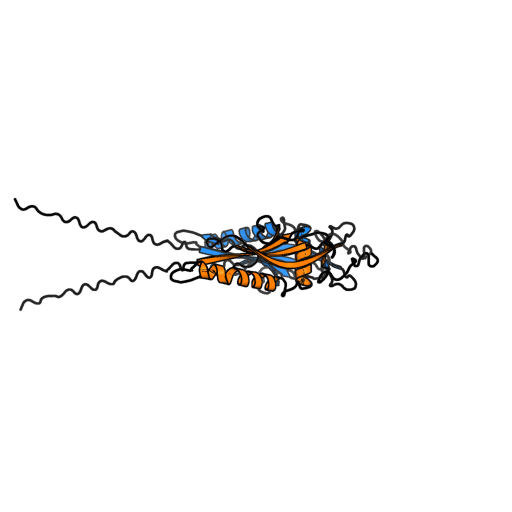96.38 139 ILE B CA 1
ATOM 2348 C C . ILE B 1 139 ? -0.225 -20.828 -4 1 96.38 139 ILE B C 1
ATOM 2350 O O . ILE B 1 139 ? 0.455 -19.906 -3.561 1 96.38 139 ILE B O 1
ATOM 2354 N N . ALA B 1 140 ? 0.115 -22.094 -3.924 1 94.69 140 ALA B N 1
ATOM 2355 C CA . ALA B 1 140 ? 1.333 -22.5 -3.229 1 94.69 140 ALA B CA 1
ATOM 2356 C C . ALA B 1 140 ? 2.4 -22.969 -4.219 1 94.69 140 ALA B C 1
ATOM 2358 O O . ALA B 1 140 ? 2.09 -23.625 -5.207 1 94.69 140 ALA B O 1
ATOM 2359 N N . PHE B 1 141 ? 3.594 -22.531 -3.924 1 93.5 141 PHE B N 1
ATOM 2360 C CA . PHE B 1 141 ? 4.781 -23.016 -4.625 1 93.5 141 PHE B CA 1
ATOM 2361 C C . PHE B 1 141 ? 5.781 -23.609 -3.646 1 93.5 141 PHE B C 1
ATOM 2363 O O . PHE B 1 141 ? 5.984 -23.078 -2.553 1 93.5 141 PHE B O 1
ATOM 2370 N N . PRO B 1 142 ? 6.344 -24.781 -4.031 1 90.62 142 PRO B N 1
ATOM 2371 C CA . PRO B 1 142 ? 7.344 -25.359 -3.139 1 90.62 142 PRO B CA 1
ATOM 2372 C C . PRO B 1 142 ? 8.469 -24.391 -2.793 1 90.62 142 PRO B C 1
ATOM 2374 O O . PRO B 1 142 ? 9.062 -23.781 -3.689 1 90.62 142 PRO B O 1
ATOM 2377 N N . GLY B 1 143 ? 8.789 -24.234 -1.531 1 89.81 143 GLY B N 1
ATOM 2378 C CA . GLY B 1 143 ? 9.906 -23.422 -1.094 1 89.81 143 GLY B CA 1
ATOM 2379 C C . GLY B 1 143 ? 9.555 -21.953 -0.94 1 89.81 143 GLY B C 1
ATOM 2380 O O . GLY B 1 143 ? 10.398 -21.141 -0.566 1 89.81 143 GLY B O 1
ATOM 2381 N N . TYR B 1 144 ? 8.289 -21.641 -1.273 1 93.81 144 TYR B N 1
ATOM 2382 C CA . TYR B 1 144 ? 7.848 -20.25 -1.201 1 93.81 144 TYR B CA 1
ATOM 2383 C C . TYR B 1 144 ? 6.617 -20.125 -0.315 1 93.81 144 TYR B C 1
ATOM 2385 O O . TYR B 1 144 ? 5.875 -21.094 -0.12 1 93.81 144 TYR B O 1
ATOM 2393 N N . ASP B 1 145 ? 6.48 -18.922 0.272 1 91.75 145 ASP B N 1
ATOM 2394 C CA . ASP B 1 145 ? 5.188 -18.625 0.878 1 91.75 145 ASP B CA 1
ATOM 2395 C C . ASP B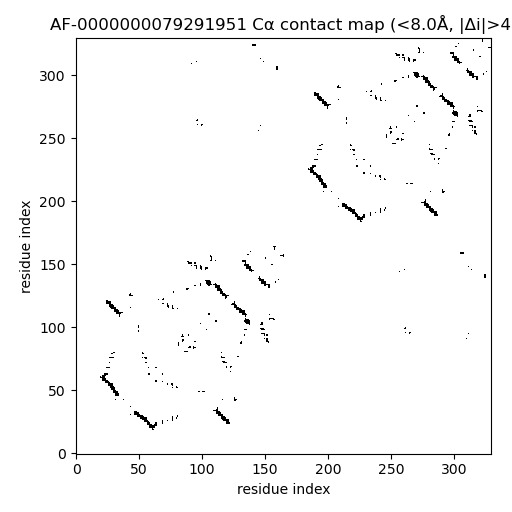 1 145 ? 4.082 -18.594 -0.174 1 91.75 145 ASP B C 1
ATOM 2397 O O . ASP B 1 145 ? 4.328 -18.266 -1.335 1 91.75 145 ASP B O 1
ATOM 2401 N N . SER B 1 146 ? 2.934 -18.875 0.288 1 95.44 146 SER B N 1
ATOM 2402 C CA . SER B 1 146 ? 1.806 -18.828 -0.637 1 95.44 146 SER B CA 1
ATOM 2403 C C . SER B 1 146 ? 1.585 -17.406 -1.155 1 95.44 146 SER B C 1
ATOM 2405 O O . SER B 1 146 ? 1.853 -16.438 -0.449 1 95.44 146 SER B O 1
ATOM 2407 N N . ILE B 1 147 ? 1.108 -17.359 -2.416 1 95.69 147 ILE B N 1
ATOM 2408 C CA . ILE B 1 147 ? 0.631 -16.109 -2.973 1 95.69 147 ILE B CA 1
ATOM 2409 C C . ILE B 1 147 ? -0.888 -16.141 -3.117 1 95.69 147 ILE B C 1
ATOM 2411 O O . ILE B 1 147 ? -1.495 -17.219 -3.053 1 95.69 147 ILE B O 1
ATOM 2415 N N . PHE B 1 148 ? -1.416 -14.984 -3.24 1 97.56 148 PHE B N 1
ATOM 2416 C CA . PHE B 1 148 ? -2.869 -14.883 -3.322 1 97.56 148 PHE B CA 1
ATOM 2417 C C . PHE B 1 148 ? -3.293 -14.18 -4.605 1 97.56 148 PHE B C 1
ATOM 2419 O O . PHE B 1 148 ? -3.137 -12.961 -4.73 1 97.56 148 PHE B O 1
ATOM 2426 N N . LEU B 1 149 ? -3.875 -14.945 -5.469 1 97.88 149 LEU B N 1
ATOM 2427 C CA . LEU B 1 149 ? -4.242 -14.492 -6.809 1 97.88 149 LEU B CA 1
ATOM 2428 C C . LEU B 1 149 ? -5.641 -13.883 -6.812 1 97.88 149 LEU B C 1
ATOM 2430 O O . LEU B 1 149 ? -6.594 -14.508 -6.348 1 97.88 149 LEU B O 1
ATOM 2434 N N . TYR B 1 150 ? -5.742 -12.742 -7.379 1 98.44 150 TYR B N 1
ATOM 2435 C CA . TYR B 1 150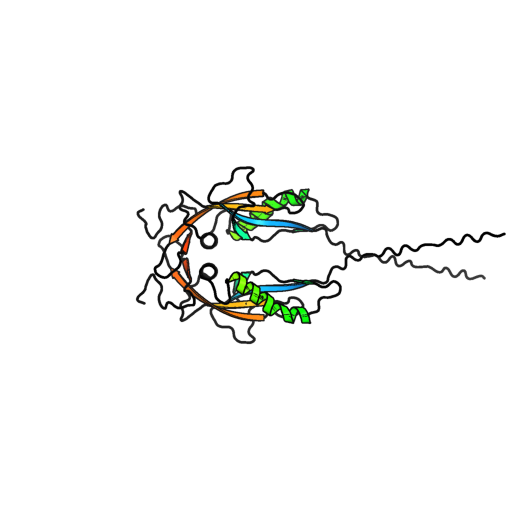 ? -7.023 -12.047 -7.457 1 98.44 150 TYR B CA 1
ATOM 2436 C C . TYR B 1 150 ? -7.934 -12.695 -8.492 1 98.44 150 TYR B C 1
ATOM 2438 O O . TYR B 1 150 ? -7.543 -12.859 -9.648 1 98.44 150 TYR B O 1
ATOM 2446 N N . ASN B 1 151 ? -9.047 -13.156 -8.016 1 98.06 151 ASN B N 1
ATOM 2447 C CA . ASN B 1 151 ? -10.125 -13.617 -8.883 1 98.06 151 ASN B CA 1
ATOM 2448 C C . ASN B 1 151 ? -11.07 -12.484 -9.266 1 98.06 151 ASN B C 1
ATOM 2450 O O . ASN B 1 151 ? -11.945 -12.117 -8.484 1 98.06 151 ASN B O 1
ATOM 2454 N N . HIS B 1 152 ? -10.883 -11.891 -10.414 1 95.44 152 HIS B N 1
ATOM 2455 C CA . HIS B 1 152 ? -11.562 -10.688 -10.875 1 95.44 152 HIS B CA 1
ATOM 2456 C C . HIS B 1 152 ? -13.078 -10.836 -10.766 1 95.44 152 HIS B C 1
ATOM 2458 O O . HIS B 1 152 ? -13.664 -11.75 -11.352 1 95.44 152 HIS B O 1
ATOM 2464 N N . ARG B 1 153 ? -13.656 -10 -10.016 1 93.5 153 ARG B N 1
ATOM 2465 C CA . ARG B 1 153 ? -15.102 -9.898 -9.836 1 93.5 153 ARG B CA 1
ATOM 2466 C C . ARG B 1 153 ? -15.672 -11.203 -9.289 1 93.5 153 ARG B C 1
ATOM 2468 O O . ARG B 1 153 ? -16.875 -11.453 -9.391 1 93.5 153 ARG B O 1
ATOM 2475 N N . CYS B 1 154 ? -14.781 -12.016 -8.836 1 96.81 154 CYS B N 1
ATOM 2476 C CA . CYS B 1 154 ? -15.18 -13.281 -8.234 1 96.81 154 CYS B CA 1
ATOM 2477 C C . CYS B 1 154 ? -15.883 -14.172 -9.25 1 96.81 154 CYS B C 1
ATOM 2479 O O . CYS B 1 154 ? -16.875 -14.828 -8.93 1 96.81 154 CYS B O 1
ATOM 2481 N N . GLU B 1 155 ? -15.406 -14.234 -10.422 1 95.12 155 GLU B N 1
ATOM 2482 C CA . GLU B 1 155 ? -16.156 -14.844 -11.516 1 95.12 155 GLU B CA 1
ATOM 2483 C C . GLU B 1 155 ? -15.75 -16.297 -11.719 1 95.12 155 GLU B C 1
ATOM 2485 O O . GLU B 1 155 ? -16.562 -17.125 -12.125 1 95.12 155 GLU B O 1
ATOM 2490 N N . ASP B 1 156 ? -14.523 -16.609 -11.516 1 95.69 156 ASP B N 1
ATOM 2491 C CA . ASP B 1 156 ? -14.047 -17.969 -11.742 1 95.69 156 ASP B CA 1
ATOM 2492 C C . ASP B 1 156 ? -14.398 -18.875 -10.562 1 95.69 156 ASP B C 1
ATOM 2494 O O . ASP B 1 156 ? -14 -18.609 -9.43 1 95.69 156 ASP B O 1
ATOM 2498 N N . PRO B 1 157 ? -14.984 -19.891 -10.836 1 95.44 157 PRO B N 1
ATOM 2499 C CA . PRO B 1 157 ? -15.398 -20.766 -9.742 1 95.44 157 PRO B CA 1
ATOM 2500 C C . PRO B 1 157 ? -14.242 -21.594 -9.18 1 95.44 157 PRO B C 1
ATOM 2502 O O . PRO B 1 157 ? -14.32 -22.078 -8.047 1 95.44 157 PRO B O 1
ATOM 2505 N N . CYS B 1 158 ? -13.219 -21.797 -10.039 1 95.94 158 CYS B N 1
ATOM 2506 C CA . CYS B 1 158 ? -12.062 -22.594 -9.633 1 95.94 158 CYS B CA 1
ATOM 2507 C C . CYS B 1 158 ? -10.766 -21.844 -9.898 1 95.94 158 CYS B C 1
ATOM 2509 O O . CYS B 1 158 ? -10.688 -21.016 -10.812 1 95.94 158 CYS B O 1
ATOM 2511 N N . PRO B 1 159 ? -9.844 -22.172 -9.039 1 95.38 159 PRO B N 1
ATOM 2512 C CA . PRO B 1 159 ? -8.547 -21.562 -9.328 1 95.38 159 PRO B CA 1
ATOM 2513 C C . PRO B 1 159 ? -7.91 -22.109 -10.609 1 95.38 159 PRO B C 1
ATOM 2515 O O . PRO B 1 159 ? -8.258 -23.203 -11.055 1 95.38 159 PRO B O 1
ATOM 2518 N N . PRO B 1 160 ? -7.008 -21.328 -11.117 1 93.75 160 PRO B N 1
ATOM 2519 C CA . PRO B 1 160 ? -6.371 -21.797 -12.352 1 93.75 160 PRO B CA 1
ATOM 2520 C C . PRO B 1 160 ? -5.496 -23.031 -12.141 1 93.75 160 PRO B C 1
ATOM 2522 O O . PRO B 1 160 ? -5.156 -23.719 -13.109 1 93.75 160 PRO B O 1
ATOM 2525 N N . THR B 1 161 ? -5.074 -23.297 -10.906 1 91.5 161 THR B N 1
ATOM 2526 C CA . THR B 1 161 ? -4.234 -24.453 -10.602 1 91.5 161 THR B CA 1
ATOM 2527 C C . THR B 1 161 ? -5.07 -25.719 -10.508 1 91.5 161 THR B C 1
ATOM 2529 O O . THR B 1 161 ? -4.527 -26.828 -10.484 1 91.5 161 THR B O 1
ATOM 2532 N N . ASN B 1 162 ? -6.371 -25.516 -10.445 1 90.5 162 ASN B N 1
ATOM 2533 C CA . ASN B 1 162 ? -7.309 -26.625 -10.398 1 90.5 162 ASN B CA 1
ATOM 2534 C C . ASN B 1 162 ? -8.594 -26.312 -11.164 1 90.5 162 ASN B C 1
ATOM 2536 O O . ASN B 1 162 ? -9.656 -26.156 -10.562 1 90.5 162 ASN B O 1
ATOM 2540 N N . PRO B 1 163 ? -8.492 -26.203 -12.531 1 80.88 163 PRO B N 1
ATOM 2541 C CA . PRO B 1 163 ? -9.625 -25.75 -13.328 1 80.88 163 PRO B CA 1
ATOM 2542 C C . PRO B 1 163 ? -10.844 -26.672 -13.211 1 80.88 163 PRO B C 1
ATOM 2544 O O . PRO B 1 163 ? -11.969 -26.234 -13.477 1 80.88 163 PRO B O 1
ATOM 2547 N N . GLY B 1 164 ? -10.672 -27.797 -12.695 1 79.62 164 GLY B N 1
ATOM 2548 C CA . GLY B 1 164 ? -11.773 -28.75 -12.648 1 79.62 164 GLY B CA 1
ATOM 2549 C C . GLY B 1 164 ? -12.438 -28.828 -11.289 1 79.62 164 GLY B C 1
ATOM 2550 O O . GLY B 1 164 ? -13.297 -29.672 -11.055 1 79.62 164 GLY B O 1
ATOM 2551 N N . CYS B 1 165 ? -12.188 -27.953 -10.625 1 77.19 165 CYS B N 1
ATOM 2552 C CA . CYS B 1 165 ? -12.875 -28.062 -9.344 1 77.19 165 CYS B CA 1
ATOM 2553 C C . CYS B 1 165 ? -14.383 -27.938 -9.523 1 77.19 165 CYS B C 1
ATOM 2555 O O . CYS B 1 165 ? -14.852 -27.328 -10.477 1 77.19 165 CYS B O 1
#

Solvent-accessible surface area (backbone atoms only — not comparable to full-atom values): 19108 Å² total; per-residue (Å²): 137,84,78,77,79,78,77,77,77,75,74,75,70,72,72,71,72,63,72,61,70,47,30,70,48,49,29,46,24,32,32,27,39,36,79,60,82,82,52,92,89,60,79,67,82,85,44,49,77,70,39,86,45,80,57,56,72,44,72,26,72,79,64,58,55,50,68,58,48,68,65,44,36,62,57,54,32,44,51,49,48,23,61,66,23,69,35,82,52,66,32,72,68,38,33,30,51,47,22,55,65,67,63,52,72,11,50,60,92,53,35,32,37,32,27,34,28,32,26,42,55,96,63,47,70,67,48,74,42,84,56,44,76,43,21,13,38,66,43,78,44,87,97,49,79,68,44,28,45,51,36,72,88,39,64,61,89,40,49,77,94,42,70,76,102,136,82,78,77,78,78,78,77,76,77,74,76,70,72,72,71,73,64,74,59,71,46,30,70,48,49,27,47,22,32,32,28,40,34,80,58,81,81,53,93,89,60,79,65,84,83,44,50,77,71,40,86,45,81,57,56,71,45,73,26,71,78,65,58,54,51,68,58,49,67,66,44,37,62,57,54,30,44,50,51,48,23,62,65,23,68,36,81,50,67,33,74,68,38,32,30,50,48,21,55,66,67,63,51,72,10,50,60,92,52,36,31,36,32,27,34,30,31,27,41,53,96,62,48,71,67,46,74,42,83,58,44,76,44,20,13,38,67,46,79,45,86,99,49,77,67,46,29,45,50,34,73,90,40,65,59,90,40,50,78,93,41,70,77,101

Secondary structure (DSSP, 8-state):
----------------------EEEE-EEEEEEESSPPPTT---TTSEEEEE-PPPEEEESS---HHHHHHHHHHHHHHHHHHHHTSSS--HHHHHHHHHHH---B-TTSPEEEEEEEE-GGGS--EEEEEEEE-EEEE--TTS--EEEE-GGG--SS-TT-TT-/----------------------EEEE-EEEEEEESSPPPTT---TTSEEEEE-PPPEEEESS---HHHHHHHHHHHHHHHHHHHHTSSS--HHHHHHHHHHH---B-TTSPEEEEEEEE-GGGS--EEEEEEEE-EEEE--TTS--EEEE-GGG--SS-TT-TT-

Nearest PDB structures (foldseek):
  2p0w-assembly2_B  TM=4.020E-01  e=4.531E+00  Homo sapiens
  7pvh-assembly1_B  TM=2.288E-01  e=3.564E+00  Porphyromonas gingivalis ATCC 33277
  2p0w-assembly2_B  TM=4.015E-01  e=4.456E+00  Homo sapiens
  7pvh-assembly1_B  TM=2.287E-01  e=3.501E+00  Porphyromonas gingivalis ATCC 33277

Sequence (330 aa):
MNACHVTVVVAISAIMIFGANADRKHCFCDLRWSTTELRAGESANGLSVLQDLHNPSYHHWLSVGCRRVLRNCPNDCLNKAHDWMGGAMFTDGAGQLACESVRRNAPPGSPIYVYATYDPSVCGDRTWQYVAPLCCWEIAFPGYDSIFLYNHRCEDPCPPTNPGCMNACHVTVVVAISAIMIFGANADRKHCFCDLRWSTTELRAGESANGLSVLQDLHNPSYHHWLSVGCRRVLRNCPNDCLNKAHDWMGGAMFTDGAGQLACESVRRNAPPGSPIYVYATYDPSVCGDRTWQYVAPLCCWEIAFPGYDSIFLYNHRCEDPCPPTNPGC

Foldseek 3Di:
DDPPPPPPPPPPPPPPPPVLPWAKFKKWKFKFKDLDDDDPPDDCVPTHTQGGWDIDMDTDSHYDDLVVLVVCNVVVRQVRVQVQQVHLHRDQVSLQSSCQSVVDAAALVRWMWMWMWIQRDPSDGIDIDTRATWHWHWDDDPPDHTGTHTDGSNPQRDDPVCNPD/DDPPPPPPPPPPPPPPPPVQPWAKFKKWKFKFKDLDDDDPPDDCVPTHTQGGWDIDMDTDSHYDDLVVLVVCNQVVRQVRVQVQQVHLHRDQVSLQSSCQSVVDAAALVRWMWMWMWIQRDPSDGIDIDTRATWHWHWDDDPPDHTGTHTDGSNPQRDDPVCNPD

pLDDT: mean 88.04, std 16.75, range [37.22, 98.75]

Organism: Patiria miniata (NCBI:txid46514)